Protein AF-A0A964QZK2-F1 (afdb_monomer_lite)

Sequence (261 aa):
MRLFRCFVLALPFVWLAPALAGPITPAPGQPGGALSGRIVFTSAGHGWTWSGSTWGLQRPVLLEMCEDYGNVDQMNFFALYCFNAGATVIPFRPIGNQTNEVVLDNDDAGVSFSGAWSDSTFTNYYGSPGDVPYRFASVAASETATATYTPNLPAAGYYPVYTWAGNGTNRTSQLYRIRHTGGEATVRVPHHLVGNGWIFLGTYHFNAGSNSANGAVVVSNLEPSPSFGSVVMADAIRFGNGMGSINRGGGVSGYPRAEEC

Secondary structure (DSSP, 8-state):
--------------------SSSSS--SBSPP-TTTT-EEEE--S-SBEE-SSSEE-SS--BTTB-HHHHHHHHHHHHHHHHHHTTPEEEESS-SS----EEEE-TTSTTEEEES--EE---S-SSS-TTS---EEEE-BSS---EEEE---BSS-EEEEEEEEE---TTB-EEEEEEEETTEEEEEEEETTT--SEEEEEEEEEE-SB-BTTTBEEEEE-B-SSPPTT-EEEE--EEEE--B----SSS----SBGGGB-

Radius of gyration: 21.3 Å; chains: 1; bounding box: 47×82×55 Å

Structure (mmCIF, N/CA/C/O backbone):
data_AF-A0A964QZK2-F1
#
_entry.id   AF-A0A964QZK2-F1
#
loop_
_atom_site.group_PDB
_atom_site.id
_atom_site.type_symbol
_atom_site.label_atom_id
_atom_site.label_alt_id
_atom_site.label_comp_id
_atom_site.label_asym_id
_atom_site.label_entity_id
_atom_site.label_seq_id
_atom_site.pdbx_PDB_ins_code
_atom_site.Cartn_x
_atom_site.Cartn_y
_atom_site.Cartn_z
_atom_site.occupancy
_atom_site.B_iso_or_equiv
_atom_site.auth_seq_id
_atom_site.auth_comp_id
_atom_site.auth_asym_id
_atom_site.auth_atom_id
_atom_site.pdbx_PDB_model_num
ATOM 1 N N . MET A 1 1 ? 13.341 -62.478 -29.648 1.00 41.69 1 MET A N 1
ATOM 2 C CA . MET A 1 1 ? 14.153 -61.264 -29.418 1.00 41.69 1 MET A CA 1
ATOM 3 C C . MET A 1 1 ? 13.215 -60.067 -29.551 1.00 41.69 1 MET A C 1
ATOM 5 O O . MET A 1 1 ? 12.756 -59.794 -30.650 1.00 41.69 1 MET A O 1
ATOM 9 N N . ARG A 1 2 ? 12.761 -59.485 -28.432 1.00 33.69 2 ARG A N 1
ATOM 10 C CA . ARG A 1 2 ? 11.744 -58.416 -28.421 1.00 33.69 2 ARG A CA 1
ATOM 11 C C . ARG A 1 2 ? 12.440 -57.058 -28.553 1.00 33.69 2 ARG A C 1
ATOM 13 O O . ARG A 1 2 ? 13.288 -56.741 -27.726 1.00 33.69 2 ARG A O 1
ATOM 20 N N . LEU A 1 3 ? 12.089 -56.291 -29.587 1.00 29.70 3 LEU A N 1
ATOM 21 C CA . LEU A 1 3 ? 12.520 -54.902 -29.763 1.00 29.70 3 LEU A CA 1
ATOM 22 C C . LEU A 1 3 ? 11.899 -54.034 -28.656 1.00 29.70 3 LEU A C 1
ATOM 24 O O . LEU A 1 3 ? 10.682 -53.858 -28.621 1.00 29.70 3 LEU A O 1
ATOM 28 N N . PHE A 1 4 ? 12.728 -53.466 -27.784 1.00 31.84 4 PHE A N 1
ATOM 29 C CA . PHE A 1 4 ? 12.337 -52.341 -26.939 1.00 31.84 4 PHE A CA 1
ATOM 30 C C . PHE A 1 4 ? 12.390 -51.063 -27.784 1.00 31.84 4 PHE A C 1
ATOM 32 O O . PHE A 1 4 ? 13.466 -50.617 -28.177 1.00 31.84 4 PHE A O 1
ATOM 39 N N . ARG A 1 5 ? 11.229 -50.471 -28.086 1.00 35.47 5 ARG A N 1
ATOM 40 C CA . ARG A 1 5 ? 11.153 -49.090 -28.579 1.00 35.47 5 ARG A CA 1
ATOM 41 C C . ARG A 1 5 ? 11.212 -48.157 -27.374 1.00 35.47 5 ARG A C 1
ATOM 43 O O . ARG A 1 5 ? 10.288 -48.133 -26.568 1.00 35.47 5 ARG A O 1
ATOM 50 N N . CYS A 1 6 ? 12.306 -47.412 -27.260 1.00 30.78 6 CYS A N 1
ATOM 51 C CA . CYS A 1 6 ? 12.429 -46.295 -26.333 1.00 30.78 6 CYS A CA 1
ATOM 52 C C . CYS A 1 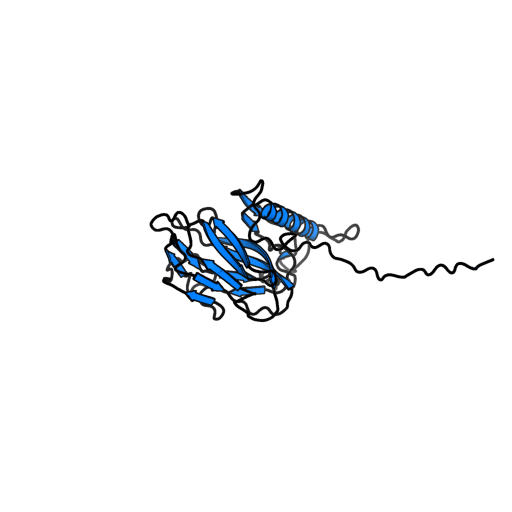6 ? 11.525 -45.158 -26.836 1.00 30.78 6 CYS A C 1
ATOM 54 O O . CYS A 1 6 ? 11.812 -44.548 -27.865 1.00 30.78 6 CYS A O 1
ATOM 56 N N . PHE A 1 7 ? 10.401 -44.921 -26.161 1.00 32.84 7 PHE A N 1
ATOM 57 C CA . PHE A 1 7 ? 9.617 -43.704 -26.349 1.00 32.84 7 PHE A CA 1
ATOM 58 C C . PHE A 1 7 ? 10.246 -42.614 -25.483 1.00 32.84 7 PHE A C 1
ATOM 60 O O . PHE A 1 7 ? 10.096 -42.616 -24.264 1.00 32.84 7 PHE A O 1
ATOM 67 N N . VAL A 1 8 ? 10.963 -41.688 -26.117 1.00 34.53 8 VAL A N 1
ATOM 68 C CA . VAL A 1 8 ? 11.345 -40.427 -25.480 1.00 34.53 8 VAL A CA 1
ATOM 69 C C . VAL A 1 8 ? 10.081 -39.574 -25.421 1.00 34.53 8 VAL A C 1
ATOM 71 O O . VAL A 1 8 ? 9.639 -39.036 -26.436 1.00 34.53 8 VAL A O 1
ATOM 74 N N . LEU A 1 9 ? 9.458 -39.500 -24.244 1.00 33.41 9 LEU A N 1
ATOM 75 C CA . LEU A 1 9 ? 8.420 -38.512 -23.974 1.00 33.41 9 LEU A CA 1
ATOM 76 C C . LEU A 1 9 ? 9.099 -37.136 -23.950 1.00 33.41 9 LEU A C 1
ATOM 78 O O . LEU A 1 9 ? 9.795 -36.796 -22.996 1.00 33.41 9 LEU A O 1
ATOM 82 N N . ALA A 1 10 ? 8.913 -36.350 -25.007 1.00 33.59 10 ALA A N 1
ATOM 83 C CA . ALA A 1 10 ? 9.199 -34.925 -24.973 1.00 33.59 10 ALA A CA 1
ATOM 84 C C . ALA A 1 10 ? 8.133 -34.255 -24.094 1.00 33.59 10 ALA A C 1
ATOM 86 O O . ALA A 1 10 ? 7.039 -33.938 -24.559 1.00 33.59 10 ALA A O 1
ATOM 87 N N . LEU A 1 11 ? 8.422 -34.100 -22.803 1.00 34.12 11 LEU A N 1
ATOM 88 C CA . LEU A 1 11 ? 7.646 -33.216 -21.941 1.00 34.12 11 LEU A CA 1
ATOM 89 C C . LEU A 1 11 ? 8.036 -31.771 -22.285 1.00 34.12 11 LEU A C 1
ATOM 91 O O . LEU A 1 11 ? 9.232 -31.464 -22.283 1.00 34.12 11 LEU A O 1
ATOM 95 N N . PRO A 1 12 ? 7.081 -30.879 -22.599 1.00 32.78 12 PRO A N 1
ATOM 96 C CA . PRO A 1 12 ? 7.395 -29.473 -22.783 1.00 32.78 12 PRO A CA 1
ATOM 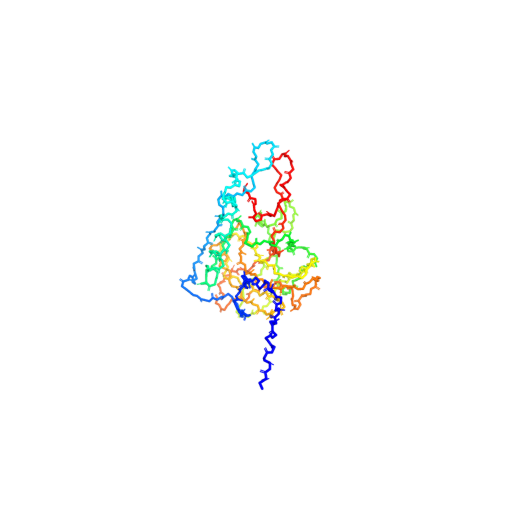97 C C . PRO A 1 12 ? 7.951 -28.920 -21.471 1.00 32.78 12 PRO A C 1
ATOM 99 O O . PRO A 1 12 ? 7.365 -29.091 -20.401 1.00 32.78 12 PRO A O 1
ATOM 102 N N . PHE A 1 13 ? 9.109 -28.275 -21.569 1.00 33.16 13 PHE A N 1
ATOM 103 C CA . PHE A 1 13 ? 9.757 -27.575 -20.470 1.00 33.16 13 PHE A CA 1
ATOM 104 C C . PHE A 1 13 ? 8.905 -26.343 -20.138 1.00 33.16 13 PHE A C 1
ATOM 106 O O . PHE A 1 13 ? 9.051 -25.280 -20.740 1.00 33.16 13 PHE A O 1
ATOM 113 N N . VAL A 1 14 ? 7.938 -26.507 -19.238 1.00 34.44 14 VAL A N 1
ATOM 114 C CA . VAL A 1 14 ? 7.194 -25.380 -18.681 1.00 34.44 14 VAL A CA 1
ATOM 115 C C . VAL A 1 14 ? 8.150 -24.674 -17.730 1.00 34.44 14 VAL A C 1
ATOM 117 O O . VAL A 1 14 ? 8.553 -25.245 -16.717 1.00 34.44 14 VAL A O 1
ATOM 120 N N . TRP A 1 15 ? 8.530 -23.442 -18.062 1.00 29.86 15 TRP A N 1
ATOM 121 C CA . TRP A 1 15 ? 9.141 -22.530 -17.104 1.00 29.86 15 TRP A CA 1
ATOM 122 C C . TRP A 1 15 ? 8.142 -22.302 -15.964 1.00 29.86 15 TRP A C 1
ATOM 124 O O . TRP A 1 15 ? 7.274 -21.436 -16.037 1.00 29.86 15 TRP A O 1
ATOM 134 N N . LEU A 1 16 ? 8.242 -23.101 -14.905 1.00 33.25 16 LEU A N 1
ATOM 135 C CA . LEU A 1 16 ? 7.750 -22.701 -13.598 1.00 33.25 16 LEU A CA 1
ATOM 136 C C . LEU A 1 16 ? 8.683 -21.582 -13.143 1.00 33.25 16 LEU A C 1
ATOM 138 O O . LEU A 1 16 ? 9.780 -21.844 -12.652 1.00 33.25 16 LEU A O 1
ATOM 142 N N . ALA A 1 17 ? 8.265 -20.332 -13.348 1.00 38.84 17 ALA A N 1
ATOM 143 C CA . ALA A 1 17 ? 8.815 -19.237 -12.568 1.00 38.84 17 ALA A CA 1
ATOM 144 C C . ALA A 1 17 ? 8.753 -19.677 -11.093 1.00 38.84 17 ALA A C 1
ATOM 146 O O . ALA A 1 17 ? 7.682 -20.117 -10.653 1.00 38.84 17 ALA A O 1
ATOM 147 N N . PRO A 1 18 ? 9.863 -19.647 -10.334 1.00 40.09 18 PRO A N 1
ATOM 148 C CA . PRO A 1 18 ? 9.783 -19.922 -8.911 1.00 40.09 18 PRO A CA 1
ATOM 149 C C . PRO A 1 18 ? 8.756 -18.949 -8.335 1.00 40.09 18 PRO A C 1
ATOM 151 O O . PRO A 1 18 ? 8.770 -17.766 -8.679 1.00 40.09 18 PRO A O 1
ATOM 154 N N . ALA A 1 19 ? 7.828 -19.459 -7.527 1.00 41.97 19 ALA A N 1
ATOM 155 C CA . ALA A 1 19 ? 6.832 -18.651 -6.843 1.00 41.97 19 ALA A CA 1
ATOM 156 C C . ALA A 1 19 ? 7.549 -17.646 -5.923 1.00 41.97 19 ALA A C 1
ATOM 158 O O . ALA A 1 19 ? 7.805 -17.913 -4.756 1.00 41.97 19 ALA A O 1
ATOM 159 N N . LEU A 1 20 ? 7.917 -16.495 -6.484 1.00 45.62 20 LEU A N 1
ATOM 160 C CA . LEU A 1 20 ? 8.523 -15.345 -5.814 1.00 45.62 20 LEU A CA 1
ATOM 161 C C . LEU A 1 20 ? 7.461 -14.320 -5.414 1.00 45.62 20 LEU A C 1
ATOM 163 O O . LEU A 1 20 ? 7.731 -13.128 -5.292 1.00 45.62 20 LEU A O 1
ATOM 167 N N . ALA A 1 21 ? 6.226 -14.779 -5.241 1.00 42.50 21 ALA A N 1
ATOM 168 C CA . ALA A 1 21 ? 5.086 -13.919 -5.024 1.00 42.50 21 ALA A CA 1
ATOM 169 C C . ALA A 1 21 ? 4.429 -14.248 -3.684 1.00 42.50 21 ALA A C 1
ATOM 171 O O . ALA A 1 21 ? 3.710 -15.235 -3.551 1.00 42.50 21 ALA A O 1
ATOM 172 N N . GLY A 1 22 ? 4.679 -13.377 -2.706 1.00 49.47 22 GLY A N 1
ATOM 173 C CA . GLY A 1 22 ? 4.009 -13.406 -1.411 1.00 49.47 22 GLY A CA 1
ATOM 174 C C . GLY A 1 22 ? 4.451 -14.554 -0.499 1.00 49.47 22 GLY A C 1
ATOM 175 O O . GLY A 1 22 ? 5.397 -15.282 -0.813 1.00 49.47 22 GLY A O 1
ATOM 176 N N . PRO A 1 23 ? 3.815 -14.697 0.675 1.00 41.66 23 PRO A N 1
ATOM 177 C CA . PRO A 1 23 ? 4.064 -15.841 1.535 1.00 41.66 23 PRO A CA 1
ATOM 178 C C . PRO A 1 23 ? 3.851 -17.129 0.727 1.00 41.66 23 PRO A C 1
ATOM 180 O O . PRO A 1 23 ? 2.878 -17.269 -0.008 1.00 41.66 23 PRO A O 1
ATOM 183 N N . ILE A 1 24 ? 4.787 -18.067 0.874 1.00 43.16 24 ILE A N 1
ATOM 184 C CA . ILE A 1 24 ? 4.916 -19.357 0.155 1.00 43.16 24 ILE A CA 1
ATOM 185 C C . ILE A 1 24 ? 3.710 -20.312 0.340 1.00 43.16 24 ILE A C 1
ATOM 187 O O . ILE A 1 24 ? 3.689 -21.423 -0.182 1.00 43.16 24 ILE A O 1
ATOM 191 N N . THR A 1 25 ? 2.697 -19.841 1.061 1.00 40.94 25 THR A N 1
ATOM 192 C CA . THR A 1 25 ? 1.409 -20.437 1.414 1.00 40.94 25 THR A CA 1
ATOM 193 C C . THR A 1 25 ? 0.461 -19.253 1.665 1.00 40.94 25 THR A C 1
ATOM 195 O O . THR A 1 25 ? 0.964 -18.201 2.063 1.00 40.94 25 THR A O 1
ATOM 198 N N . PRO A 1 26 ? -0.875 -19.354 1.506 1.00 50.25 26 PRO A N 1
ATOM 199 C CA . PRO A 1 26 ? -1.793 -18.331 2.010 1.00 50.25 26 PRO A CA 1
ATOM 200 C C . PRO A 1 26 ? -1.529 -18.110 3.504 1.00 50.25 26 PRO A C 1
ATOM 202 O O . PRO A 1 26 ? -1.970 -18.889 4.348 1.00 50.25 26 PRO A O 1
ATOM 205 N N . ALA A 1 27 ? -0.714 -17.112 3.841 1.00 56.00 27 ALA A N 1
ATOM 206 C CA . ALA A 1 27 ? -0.456 -16.785 5.224 1.00 56.00 27 ALA A CA 1
ATOM 207 C C . ALA A 1 27 ? -1.644 -15.941 5.687 1.00 56.00 27 ALA A C 1
ATOM 209 O O . ALA A 1 27 ? -1.969 -14.953 5.025 1.00 56.00 27 ALA A O 1
ATOM 210 N N . PRO A 1 28 ? -2.276 -16.284 6.821 1.00 66.38 28 PRO A N 1
ATOM 211 C CA . PRO A 1 28 ? -3.393 -15.516 7.373 1.00 66.38 28 PRO A CA 1
ATOM 212 C C . PRO A 1 28 ? -2.988 -14.084 7.771 1.00 66.38 28 PRO A C 1
ATOM 214 O O . PRO A 1 28 ? -3.828 -13.282 8.165 1.00 66.38 28 PRO A O 1
ATOM 217 N N . GLY A 1 29 ? -1.703 -13.737 7.668 1.00 76.00 29 GLY A N 1
ATOM 218 C CA . GLY A 1 29 ? -1.179 -12.402 7.882 1.00 76.00 29 GLY A CA 1
ATOM 219 C C . GLY A 1 29 ? 0.317 -12.310 7.619 1.00 76.00 29 GLY A C 1
ATOM 220 O O . GLY A 1 29 ? 0.933 -13.255 7.122 1.00 76.00 29 GLY A O 1
ATOM 221 N N . GLN A 1 30 ? 0.901 -11.165 7.968 1.00 85.81 30 GLN A N 1
ATOM 222 C CA . GLN A 1 30 ? 2.351 -10.993 7.977 1.00 85.81 30 GLN A CA 1
ATOM 223 C C . GLN A 1 30 ? 2.998 -12.070 8.870 1.00 85.81 30 GLN A C 1
ATOM 225 O O . GLN A 1 30 ? 2.619 -12.192 10.039 1.00 85.81 30 GLN A O 1
ATOM 230 N N . PRO A 1 31 ? 3.974 -12.844 8.366 1.00 86.88 31 PRO A N 1
ATOM 231 C CA . PRO A 1 31 ? 4.664 -13.829 9.187 1.00 86.88 31 PRO A CA 1
ATOM 232 C C . PRO A 1 31 ? 5.460 -13.168 10.319 1.00 86.88 31 PRO A C 1
ATOM 234 O O . PRO A 1 31 ? 6.085 -12.129 10.126 1.00 86.88 31 PRO A O 1
ATOM 237 N N . GLY A 1 32 ? 5.475 -13.791 11.497 1.00 89.62 32 GLY A N 1
ATOM 238 C CA . GLY A 1 32 ? 6.402 -13.433 12.570 1.00 89.62 32 GLY A CA 1
ATOM 239 C C . GLY A 1 32 ? 7.775 -14.076 12.358 1.00 89.62 32 GLY A C 1
ATOM 240 O O . GLY A 1 32 ? 7.879 -15.170 11.807 1.00 89.62 32 GLY A O 1
ATOM 241 N N . GLY A 1 33 ? 8.835 -13.428 12.837 1.00 92.62 33 GLY A N 1
ATOM 242 C CA . GLY A 1 33 ? 10.191 -13.973 12.762 1.00 92.62 33 GLY A CA 1
ATOM 243 C C . GLY A 1 33 ? 11.252 -13.131 13.469 1.00 92.62 33 GLY A C 1
ATOM 244 O O . GLY A 1 33 ? 10.949 -12.310 14.338 1.00 92.62 33 GLY A O 1
ATOM 245 N N . ALA A 1 34 ? 12.516 -13.335 13.088 1.00 96.06 34 ALA A N 1
ATOM 246 C CA . ALA A 1 34 ? 13.680 -12.690 13.704 1.00 96.06 34 ALA A CA 1
ATOM 247 C C . ALA A 1 34 ? 13.698 -11.152 13.576 1.00 96.06 34 ALA A C 1
ATOM 249 O O . ALA A 1 34 ? 14.409 -10.482 14.325 1.00 96.06 34 ALA A O 1
ATOM 250 N N . LEU A 1 35 ? 12.918 -10.588 12.651 1.00 96.81 35 LEU A N 1
ATOM 251 C CA . LEU A 1 35 ? 12.781 -9.148 12.440 1.00 96.81 35 LEU A CA 1
ATOM 252 C C . LEU A 1 35 ? 11.438 -8.589 12.938 1.00 96.81 35 LEU A C 1
ATOM 254 O O . LEU A 1 35 ? 11.125 -7.436 12.650 1.00 96.81 35 LEU A O 1
ATOM 258 N N . SER A 1 36 ? 10.664 -9.354 13.716 1.00 95.06 36 SER A N 1
ATOM 259 C CA . SER A 1 36 ? 9.425 -8.854 14.331 1.00 95.06 36 SER A CA 1
ATOM 260 C C . SER A 1 36 ? 9.679 -7.568 15.122 1.00 95.06 36 SER A C 1
ATOM 262 O O . SER A 1 36 ? 10.609 -7.492 15.928 1.00 95.06 36 SER A O 1
ATOM 264 N N . GLY A 1 37 ? 8.859 -6.544 14.881 1.00 93.94 37 GLY A N 1
ATOM 265 C CA . GLY A 1 37 ? 8.998 -5.231 15.523 1.00 93.94 37 GLY A CA 1
ATOM 266 C C . GLY A 1 37 ? 10.168 -4.385 15.003 1.00 93.94 37 GLY A C 1
ATOM 267 O O . GLY A 1 37 ? 10.444 -3.323 15.558 1.00 93.94 37 GLY A O 1
ATOM 268 N N . ARG A 1 38 ? 10.871 -4.827 13.953 1.00 97.06 38 ARG A N 1
ATOM 269 C CA . ARG A 1 38 ? 11.894 -4.031 13.264 1.00 97.06 38 ARG A CA 1
ATOM 270 C C . ARG A 1 38 ? 11.292 -3.321 12.059 1.00 97.06 38 ARG A C 1
ATOM 272 O O . ARG A 1 38 ? 10.396 -3.840 11.397 1.00 97.06 38 ARG A O 1
ATOM 279 N N . ILE A 1 39 ? 11.828 -2.140 11.770 1.00 97.19 39 ILE A N 1
ATOM 280 C CA . ILE A 1 39 ? 11.490 -1.347 10.589 1.00 97.19 39 ILE A CA 1
ATOM 281 C C . ILE A 1 39 ? 12.705 -1.373 9.671 1.00 97.19 39 ILE A C 1
ATOM 283 O O . ILE A 1 39 ? 13.811 -1.045 10.101 1.00 97.19 39 ILE A O 1
ATOM 287 N N . VAL A 1 40 ? 12.503 -1.789 8.426 1.00 97.25 40 VAL A N 1
ATOM 288 C CA . VAL A 1 40 ? 13.559 -1.910 7.422 1.00 97.25 40 VAL A CA 1
ATOM 289 C C . VAL A 1 40 ? 13.241 -0.966 6.274 1.00 97.25 40 VAL A C 1
ATOM 291 O O . VAL A 1 40 ? 12.278 -1.162 5.533 1.00 97.25 40 VAL A O 1
ATOM 294 N N . PHE A 1 41 ? 14.074 0.058 6.131 1.00 96.12 41 PHE A N 1
ATOM 295 C CA . PHE A 1 41 ? 14.045 0.955 4.986 1.00 96.12 41 PHE A CA 1
ATOM 296 C C . PHE A 1 41 ? 14.881 0.353 3.859 1.00 96.12 41 PHE A C 1
ATOM 298 O O . PHE A 1 41 ? 15.991 -0.124 4.097 1.00 96.12 41 PHE A O 1
ATOM 305 N N . THR A 1 42 ? 14.358 0.371 2.636 1.00 94.38 42 THR A N 1
ATOM 306 C CA . THR A 1 42 ? 15.055 -0.168 1.459 1.00 94.38 42 THR A CA 1
ATOM 307 C C . THR A 1 42 ? 15.023 0.828 0.311 1.00 94.38 42 THR A C 1
ATOM 309 O O . THR A 1 42 ? 14.038 1.539 0.118 1.00 94.38 42 THR A O 1
ATOM 312 N N . SER A 1 43 ? 16.117 0.900 -0.442 1.00 91.31 43 SER A N 1
ATOM 313 C CA . SER A 1 43 ? 16.207 1.694 -1.663 1.00 91.31 43 SER A CA 1
ATOM 314 C C . SER A 1 43 ? 17.211 1.055 -2.614 1.00 91.31 43 SER A C 1
ATOM 316 O O . SER A 1 43 ? 18.290 0.638 -2.191 1.00 91.31 43 SER A O 1
ATOM 318 N N . ALA A 1 44 ? 16.857 0.985 -3.892 1.00 89.50 44 ALA A N 1
ATOM 319 C CA . ALA A 1 44 ? 17.753 0.555 -4.952 1.00 89.50 44 ALA A CA 1
ATOM 320 C C . ALA A 1 44 ? 18.527 1.784 -5.468 1.00 89.50 44 ALA A C 1
ATOM 322 O O . ALA A 1 44 ? 17.918 2.786 -5.823 1.00 89.50 44 ALA A O 1
ATOM 323 N N . GLY A 1 45 ? 19.864 1.725 -5.493 1.00 87.94 45 GLY A N 1
ATOM 324 C CA . GLY A 1 45 ? 20.709 2.910 -5.747 1.00 87.94 45 GLY A CA 1
ATOM 325 C C . GLY A 1 45 ? 20.880 3.381 -7.204 1.00 87.94 45 GLY A C 1
ATOM 326 O O . GLY A 1 45 ? 21.495 4.415 -7.421 1.00 87.94 45 GLY A O 1
ATOM 327 N N . HIS A 1 46 ? 20.376 2.631 -8.181 1.00 89.81 46 HIS A N 1
ATOM 328 C CA . HIS A 1 46 ? 20.543 2.813 -9.628 1.00 89.81 46 HIS A CA 1
ATOM 329 C C . HIS A 1 46 ? 19.249 2.443 -10.369 1.00 89.81 46 HIS A C 1
ATOM 331 O O . HIS A 1 46 ? 18.347 1.809 -9.805 1.00 89.81 46 HIS A O 1
ATOM 337 N N . GLY A 1 47 ? 19.145 2.870 -11.623 1.00 91.19 47 GLY A N 1
ATOM 338 C CA . GLY A 1 47 ? 18.006 2.636 -12.503 1.00 91.19 47 GLY A CA 1
ATOM 339 C C . GLY A 1 47 ? 17.952 3.672 -13.624 1.00 91.19 47 GLY A C 1
ATOM 340 O O . GLY A 1 47 ? 18.909 4.419 -13.837 1.00 91.19 47 GLY A O 1
ATOM 341 N N . TRP A 1 48 ? 16.818 3.749 -14.315 1.00 92.38 48 TRP A N 1
ATOM 342 C CA . TRP A 1 48 ? 16.540 4.781 -15.309 1.00 92.38 48 TRP A CA 1
ATOM 343 C C . TRP A 1 48 ? 16.595 6.159 -14.670 1.00 92.38 48 TRP A C 1
ATOM 345 O O . TRP A 1 48 ? 15.755 6.496 -13.837 1.00 92.38 48 TRP A O 1
ATOM 355 N N . THR A 1 49 ? 17.570 6.962 -15.083 1.00 92.00 49 THR A N 1
ATOM 356 C CA . THR A 1 49 ? 17.783 8.307 -14.553 1.00 92.00 49 THR A CA 1
ATOM 357 C C . THR A 1 49 ? 17.837 9.335 -15.678 1.00 92.00 49 THR A C 1
ATOM 359 O O . THR A 1 49 ? 18.136 9.020 -16.834 1.00 92.00 49 THR A O 1
ATOM 362 N N . TRP A 1 50 ? 17.510 10.582 -15.350 1.00 93.62 50 TRP A N 1
ATOM 363 C CA . TRP A 1 50 ? 17.513 11.686 -16.302 1.00 93.62 50 TRP A CA 1
ATOM 364 C C . TRP A 1 50 ? 18.889 12.349 -16.356 1.00 93.62 50 TRP A C 1
ATOM 366 O O . TRP A 1 50 ? 19.366 12.887 -15.359 1.00 93.62 50 TRP A O 1
ATOM 376 N N . SER A 1 51 ? 19.508 12.383 -17.537 1.00 91.38 51 SER A N 1
ATOM 377 C CA . SER A 1 51 ? 20.833 12.987 -17.741 1.00 91.38 51 SER A CA 1
ATOM 378 C C . SER A 1 51 ? 20.826 14.517 -17.864 1.00 91.38 51 SER A C 1
ATOM 380 O O . SER A 1 51 ? 21.884 15.127 -18.006 1.00 91.38 51 SER A O 1
ATOM 382 N N . GLY A 1 52 ? 19.648 15.145 -17.872 1.00 92.62 52 GLY A N 1
ATOM 383 C CA . GLY A 1 52 ? 19.459 16.538 -18.292 1.00 92.62 52 GLY A CA 1
ATOM 384 C C . GLY A 1 52 ? 18.899 16.668 -19.713 1.00 92.62 52 GLY A C 1
ATOM 385 O O . GLY A 1 52 ? 18.311 17.699 -20.031 1.00 92.62 52 GLY A O 1
ATOM 386 N N . SER A 1 53 ? 19.028 15.628 -20.546 1.00 92.50 53 SER A N 1
ATOM 387 C CA . SER A 1 53 ? 18.542 15.623 -21.936 1.00 92.50 53 SER A CA 1
ATOM 388 C C . SER A 1 53 ? 17.869 14.325 -22.386 1.00 92.50 53 SER A C 1
ATOM 390 O O . SER A 1 53 ? 17.054 14.363 -23.305 1.00 92.50 53 SER A O 1
ATOM 392 N N . THR A 1 54 ? 18.178 13.185 -21.762 1.00 93.31 54 THR A N 1
ATOM 393 C CA . THR A 1 54 ? 17.537 11.897 -22.052 1.00 93.31 54 THR A CA 1
ATOM 394 C C . THR A 1 54 ? 17.422 11.044 -20.796 1.00 93.31 54 THR A C 1
ATOM 396 O O . THR A 1 54 ? 18.222 11.163 -19.866 1.00 93.31 54 THR A O 1
ATOM 399 N N . TRP A 1 55 ? 16.443 10.143 -20.791 1.00 93.69 55 TRP A N 1
ATOM 400 C CA . TRP A 1 55 ? 16.415 9.026 -19.858 1.00 93.69 55 TRP A CA 1
ATOM 401 C C . TRP A 1 55 ? 17.429 7.978 -20.303 1.00 93.69 55 TRP A C 1
ATOM 403 O O . TRP A 1 55 ? 17.539 7.683 -21.496 1.00 93.69 55 TRP A O 1
ATOM 413 N N . GLY A 1 56 ? 18.192 7.442 -19.358 1.00 93.31 56 GLY A N 1
ATOM 414 C CA . GLY A 1 56 ? 19.212 6.446 -19.643 1.00 93.31 56 GLY A CA 1
ATOM 415 C C . GLY A 1 56 ? 19.663 5.693 -18.403 1.00 93.31 56 GLY A C 1
ATOM 416 O O . GLY A 1 56 ? 19.484 6.146 -17.273 1.00 93.31 56 GLY A O 1
ATOM 417 N N . LEU A 1 57 ? 20.271 4.540 -18.654 1.00 92.94 57 LEU A N 1
ATOM 418 C CA . LEU A 1 57 ? 21.042 3.794 -17.671 1.00 92.94 57 LEU A CA 1
ATOM 419 C C . LEU A 1 57 ? 22.470 4.356 -17.627 1.00 92.94 57 LEU A C 1
ATOM 421 O O . LEU A 1 57 ? 22.992 4.869 -18.620 1.00 92.94 57 LEU A O 1
ATOM 425 N N . GLN A 1 58 ? 23.101 4.282 -16.465 1.00 91.44 58 GLN A N 1
ATOM 426 C CA . GLN A 1 58 ? 24.468 4.738 -16.218 1.00 91.44 58 GLN A CA 1
ATOM 427 C C . GLN A 1 58 ? 25.510 3.660 -16.534 1.00 91.44 58 GLN A C 1
ATOM 429 O O . GLN A 1 58 ? 26.709 3.964 -16.597 1.00 91.44 58 GLN A O 1
ATOM 434 N N . ARG A 1 59 ? 25.086 2.403 -16.690 1.00 90.88 59 ARG A N 1
ATOM 435 C CA . ARG A 1 59 ? 25.949 1.258 -16.990 1.00 90.88 59 ARG A CA 1
ATOM 436 C C . ARG A 1 59 ? 25.546 0.598 -18.310 1.00 90.88 59 ARG A C 1
ATOM 438 O O . ARG A 1 59 ? 24.360 0.367 -18.545 1.00 90.88 59 ARG A O 1
ATOM 445 N N . PRO A 1 60 ? 26.514 0.282 -19.192 1.00 90.69 60 PRO A N 1
ATOM 446 C CA . PRO A 1 60 ? 26.220 -0.438 -20.422 1.00 90.69 60 PRO A CA 1
ATOM 447 C C . PRO A 1 60 ? 25.861 -1.897 -20.124 1.00 90.69 60 PRO A C 1
ATOM 449 O O . PRO A 1 60 ? 26.128 -2.413 -19.038 1.00 90.69 60 PRO A O 1
ATOM 452 N N . VAL A 1 61 ? 25.320 -2.585 -21.128 1.00 91.88 61 VAL A N 1
ATOM 453 C CA . VAL A 1 61 ? 25.231 -4.047 -21.093 1.00 91.88 61 VAL A CA 1
ATOM 454 C C . VAL A 1 61 ? 26.644 -4.622 -21.223 1.00 91.88 61 VAL A C 1
ATOM 456 O O . VAL A 1 61 ? 27.317 -4.404 -22.231 1.00 91.88 61 VAL A O 1
ATOM 459 N N . LEU A 1 62 ? 27.091 -5.356 -20.208 1.00 90.12 62 LEU A N 1
ATOM 460 C CA . LEU A 1 62 ? 28.377 -6.047 -20.162 1.00 90.12 62 LEU A CA 1
ATOM 461 C C . LEU A 1 62 ? 28.131 -7.484 -19.695 1.00 90.12 62 LEU A C 1
ATOM 463 O O . LEU A 1 62 ? 27.396 -7.691 -18.739 1.00 90.12 62 LEU A O 1
ATOM 467 N N . LEU A 1 63 ? 28.742 -8.478 -20.349 1.00 90.81 63 LEU A N 1
ATOM 468 C CA . LEU A 1 63 ? 28.554 -9.899 -20.002 1.00 90.81 63 LEU A CA 1
ATOM 469 C C . LEU A 1 63 ? 27.065 -10.306 -19.926 1.00 90.81 63 LEU A C 1
ATOM 471 O O . LEU A 1 63 ? 26.658 -11.009 -19.008 1.00 90.81 63 LEU A O 1
ATOM 475 N N . GLU A 1 64 ? 26.260 -9.821 -20.878 1.00 90.00 64 GLU A N 1
ATOM 476 C CA . GLU A 1 64 ? 24.812 -10.088 -20.975 1.00 90.00 64 GLU A CA 1
ATOM 477 C C . GLU A 1 64 ? 23.963 -9.556 -19.801 1.00 90.00 64 GLU A C 1
ATOM 479 O O . GLU A 1 64 ? 22.786 -9.891 -19.691 1.00 90.00 64 GLU A O 1
ATOM 484 N N . MET A 1 65 ? 24.511 -8.673 -18.959 1.00 89.31 65 MET A N 1
ATOM 485 C CA . MET A 1 65 ? 23.778 -8.015 -17.873 1.00 89.31 65 MET A CA 1
ATOM 486 C C . MET A 1 65 ? 23.959 -6.497 -17.892 1.00 89.31 65 MET A C 1
ATOM 488 O O . MET A 1 65 ? 24.967 -5.979 -18.367 1.00 89.31 65 MET A O 1
ATOM 492 N N . CYS A 1 66 ? 22.987 -5.773 -17.339 1.00 90.12 66 CYS A N 1
ATOM 493 C CA . CYS A 1 66 ? 23.143 -4.364 -16.996 1.00 90.12 66 CYS A CA 1
ATOM 494 C C . CYS A 1 66 ? 23.057 -4.220 -15.471 1.00 90.12 66 CYS A C 1
ATOM 496 O O . CYS A 1 66 ? 22.059 -4.593 -14.853 1.00 90.12 66 CYS A O 1
ATOM 498 N N . GLU A 1 67 ? 24.129 -3.700 -14.874 1.00 89.56 67 GLU A N 1
ATOM 499 C CA . GLU A 1 67 ? 24.299 -3.557 -13.422 1.00 89.56 67 GLU A CA 1
ATOM 500 C C . GLU A 1 67 ? 23.184 -2.718 -12.771 1.00 89.56 67 GLU A C 1
ATOM 502 O O . GLU A 1 67 ? 22.763 -3.028 -11.657 1.00 89.56 67 GLU A O 1
ATOM 507 N N . ASP A 1 68 ? 22.650 -1.724 -13.488 1.00 90.12 68 ASP A N 1
ATOM 508 C CA . ASP A 1 68 ? 21.612 -0.810 -12.990 1.00 90.12 68 ASP A CA 1
ATOM 509 C C . ASP A 1 68 ? 20.254 -1.486 -12.719 1.00 90.12 68 ASP A C 1
ATOM 511 O O . ASP A 1 68 ? 19.391 -0.864 -12.102 1.00 90.12 68 ASP A O 1
ATOM 515 N N . TYR A 1 69 ? 20.054 -2.735 -13.162 1.00 88.94 69 TYR A N 1
ATOM 516 C CA . TYR A 1 69 ? 18.906 -3.566 -12.770 1.00 88.94 69 TYR A CA 1
ATOM 517 C C . TYR A 1 69 ? 19.231 -4.510 -11.601 1.00 88.94 69 TYR A C 1
ATOM 519 O O . TYR A 1 69 ? 18.363 -4.852 -10.798 1.00 88.94 69 TYR A O 1
ATOM 527 N N . GLY A 1 70 ? 20.494 -4.913 -11.444 1.00 87.69 70 GLY A N 1
ATOM 528 C CA . GLY A 1 70 ? 20.879 -5.915 -10.447 1.00 87.69 70 GLY A CA 1
ATOM 529 C C . GLY A 1 70 ? 20.648 -5.464 -9.001 1.00 87.69 70 GLY A C 1
ATOM 530 O O . GLY A 1 70 ? 20.438 -6.287 -8.110 1.00 87.69 70 GLY A O 1
ATOM 531 N N . ASN A 1 71 ? 20.662 -4.160 -8.746 1.00 86.56 71 ASN A N 1
ATOM 532 C CA . ASN A 1 71 ? 20.355 -3.569 -7.446 1.00 86.56 71 ASN A CA 1
ATOM 533 C C . ASN A 1 71 ? 18.857 -3.654 -7.086 1.00 86.56 71 ASN A C 1
ATOM 535 O O . ASN A 1 71 ? 18.541 -3.925 -5.927 1.00 86.56 71 ASN A O 1
ATOM 539 N N . VAL A 1 72 ? 17.938 -3.433 -8.039 1.00 89.69 72 VAL A N 1
ATOM 540 C CA . VAL A 1 72 ? 16.494 -3.548 -7.785 1.00 89.69 72 VAL A CA 1
ATOM 541 C C . VAL A 1 72 ? 16.107 -5.008 -7.600 1.00 89.69 72 VAL A C 1
ATOM 543 O O . VAL A 1 72 ? 15.327 -5.316 -6.700 1.00 89.69 72 VAL A O 1
ATOM 546 N N . ASP A 1 73 ? 16.730 -5.916 -8.352 1.00 90.06 73 ASP A N 1
ATOM 547 C CA . ASP A 1 73 ? 16.541 -7.354 -8.176 1.00 90.06 73 ASP A CA 1
ATOM 548 C C . ASP A 1 73 ? 16.944 -7.785 -6.762 1.00 90.06 73 ASP A C 1
ATOM 550 O O . ASP A 1 73 ? 16.136 -8.357 -6.028 1.00 90.06 73 ASP A O 1
ATOM 554 N N . GLN A 1 74 ? 18.156 -7.428 -6.324 1.00 91.56 74 GLN A N 1
ATOM 555 C CA . GLN A 1 74 ? 18.632 -7.719 -4.967 1.00 91.56 74 GLN A CA 1
ATOM 556 C C . GLN A 1 74 ? 17.740 -7.095 -3.885 1.00 91.56 74 GLN A C 1
ATOM 558 O O . GLN A 1 74 ? 17.416 -7.761 -2.898 1.00 91.56 74 GLN A O 1
ATOM 563 N N . MET A 1 75 ? 17.305 -5.844 -4.074 1.00 93.50 75 MET A N 1
ATOM 564 C CA . MET A 1 75 ? 16.391 -5.169 -3.152 1.00 93.50 75 MET A CA 1
ATOM 565 C C . MET A 1 75 ? 15.060 -5.917 -3.039 1.00 93.50 75 MET A C 1
ATOM 567 O O . MET A 1 75 ? 14.568 -6.095 -1.927 1.00 93.50 75 MET A O 1
ATOM 571 N N . ASN A 1 76 ? 14.494 -6.382 -4.156 1.00 92.38 76 ASN A N 1
ATOM 572 C CA . ASN A 1 76 ? 13.228 -7.112 -4.169 1.00 92.38 76 ASN A CA 1
ATOM 573 C C . ASN A 1 76 ? 13.308 -8.388 -3.327 1.00 92.38 76 ASN A C 1
ATOM 575 O O . ASN A 1 76 ? 12.458 -8.605 -2.462 1.00 92.38 76 ASN A O 1
ATOM 579 N N . PHE A 1 77 ? 14.354 -9.198 -3.516 1.00 91.94 77 PHE A N 1
ATOM 580 C CA . PHE A 1 77 ? 14.561 -10.397 -2.700 1.00 91.94 77 PHE A CA 1
ATOM 581 C C . PHE A 1 77 ? 14.756 -10.050 -1.224 1.00 91.94 77 PHE A C 1
ATOM 583 O O . PHE A 1 77 ? 14.106 -10.637 -0.357 1.00 91.94 77 PHE A O 1
ATOM 590 N N . PHE A 1 78 ? 15.617 -9.075 -0.928 1.00 94.38 78 PHE A N 1
ATOM 591 C CA . PHE A 1 78 ? 15.905 -8.663 0.442 1.00 94.38 78 PHE A CA 1
ATOM 592 C C . PHE A 1 78 ? 14.652 -8.159 1.169 1.00 94.38 78 PHE A C 1
ATOM 594 O O . PHE A 1 78 ? 14.352 -8.618 2.270 1.00 94.38 78 PHE A O 1
ATOM 601 N N . ALA A 1 79 ? 13.881 -7.273 0.539 1.00 95.25 79 ALA A N 1
ATOM 602 C CA . ALA A 1 79 ? 12.658 -6.715 1.100 1.00 95.25 79 ALA A CA 1
ATOM 603 C C . ALA A 1 79 ? 11.617 -7.804 1.401 1.00 95.25 79 ALA A C 1
ATOM 605 O O . ALA A 1 79 ? 11.020 -7.800 2.479 1.00 95.25 79 ALA A O 1
ATOM 606 N N . LEU A 1 80 ? 11.441 -8.774 0.496 1.00 92.50 80 LEU A N 1
ATOM 607 C CA . LEU A 1 80 ? 10.528 -9.899 0.712 1.00 92.50 80 LEU A CA 1
ATOM 608 C C . LEU A 1 80 ? 10.998 -10.808 1.854 1.00 92.50 80 LEU A C 1
ATOM 610 O O . LEU A 1 80 ? 10.182 -11.200 2.689 1.00 92.50 80 LEU A O 1
ATOM 614 N N . TYR A 1 81 ? 12.298 -11.102 1.954 1.00 94.25 81 TYR A N 1
ATOM 615 C CA . TYR A 1 81 ? 12.832 -11.858 3.090 1.00 94.25 81 TYR A CA 1
ATOM 616 C C . TYR A 1 81 ? 12.666 -11.108 4.412 1.00 94.25 81 TYR A C 1
ATOM 618 O O . TYR A 1 81 ? 12.289 -11.719 5.410 1.00 94.25 81 TYR A O 1
ATOM 626 N N . CYS A 1 82 ? 12.877 -9.790 4.428 1.00 96.31 82 CYS A N 1
ATOM 627 C CA . CYS A 1 82 ? 12.649 -8.980 5.619 1.00 96.31 82 CYS A CA 1
ATOM 628 C C . CYS A 1 82 ? 11.180 -8.993 6.047 1.00 96.31 82 CYS A C 1
ATOM 630 O O . CYS A 1 82 ? 10.896 -9.219 7.225 1.00 96.31 82 CYS A O 1
ATOM 632 N N . PHE A 1 83 ? 10.256 -8.806 5.102 1.00 94.88 83 PHE A N 1
ATOM 633 C CA . PHE A 1 83 ? 8.819 -8.870 5.365 1.00 94.88 83 PHE A CA 1
ATOM 634 C C . PHE A 1 83 ? 8.414 -10.238 5.931 1.00 94.88 83 PHE A C 1
ATOM 636 O O . PHE A 1 83 ? 7.744 -10.306 6.960 1.00 94.88 83 PHE A O 1
ATOM 643 N N . ASN A 1 84 ? 8.900 -11.324 5.322 1.00 92.75 84 ASN A N 1
ATOM 644 C CA . ASN A 1 84 ? 8.647 -12.699 5.764 1.00 92.75 84 ASN A CA 1
ATOM 645 C C . ASN A 1 84 ? 9.332 -13.055 7.094 1.00 92.75 84 ASN A C 1
ATOM 647 O O . ASN A 1 84 ? 8.938 -14.016 7.746 1.00 92.75 84 ASN A O 1
ATOM 651 N N . ALA A 1 85 ? 10.340 -12.295 7.519 1.00 94.81 85 ALA A N 1
ATOM 652 C CA . ALA A 1 85 ? 10.943 -12.408 8.843 1.00 94.81 85 ALA A CA 1
ATOM 653 C C . ALA A 1 85 ? 10.254 -11.514 9.897 1.00 94.81 85 ALA A C 1
ATOM 655 O O . ALA A 1 85 ? 10.737 -11.445 11.029 1.00 94.81 85 ALA A O 1
ATOM 656 N N . GLY A 1 86 ? 9.153 -10.836 9.550 1.00 94.81 86 GLY A N 1
ATOM 657 C CA . GLY A 1 86 ? 8.339 -10.017 10.455 1.00 94.81 86 GLY A CA 1
ATOM 658 C C . GLY A 1 86 ? 8.667 -8.525 10.485 1.00 94.81 86 GLY A C 1
ATOM 659 O O . GLY A 1 86 ? 8.142 -7.810 11.339 1.00 94.81 86 GLY A O 1
ATOM 660 N N . ALA A 1 87 ? 9.518 -8.028 9.583 1.00 97.00 87 ALA A N 1
ATOM 661 C CA . ALA A 1 87 ? 9.831 -6.602 9.519 1.00 97.00 87 ALA A CA 1
ATOM 662 C C . ALA A 1 87 ? 8.688 -5.788 8.898 1.00 97.00 87 ALA A C 1
ATOM 664 O O . ALA A 1 87 ? 8.113 -6.182 7.885 1.00 97.00 87 ALA A O 1
ATOM 665 N N . THR A 1 88 ? 8.440 -4.584 9.415 1.00 97.19 88 THR A N 1
ATOM 666 C CA . THR A 1 88 ? 7.753 -3.541 8.637 1.00 97.19 88 THR A CA 1
ATOM 667 C C . THR A 1 88 ? 8.717 -3.025 7.572 1.00 97.19 88 THR A C 1
ATOM 669 O O . THR A 1 88 ? 9.782 -2.508 7.908 1.00 97.19 88 THR A O 1
ATOM 672 N N . VAL A 1 89 ? 8.366 -3.169 6.295 1.00 97.19 89 VAL A N 1
ATOM 673 C CA . VAL A 1 89 ? 9.232 -2.770 5.178 1.00 97.19 89 VAL A CA 1
ATOM 674 C C . VAL A 1 89 ? 8.753 -1.449 4.585 1.00 97.19 89 VAL A C 1
ATOM 676 O O . VA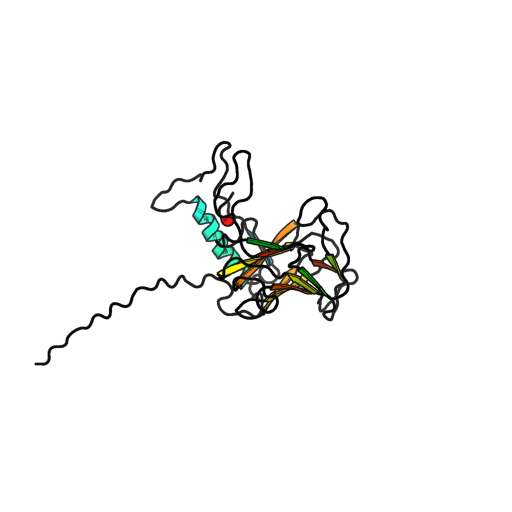L A 1 89 ? 7.585 -1.309 4.217 1.00 97.19 89 VAL A O 1
ATOM 679 N N . ILE A 1 90 ? 9.672 -0.490 4.473 1.00 97.12 90 ILE A N 1
ATOM 680 C CA . ILE A 1 90 ? 9.435 0.843 3.908 1.00 97.12 90 ILE A CA 1
ATOM 681 C C . ILE A 1 90 ? 10.327 1.001 2.678 1.00 97.12 90 ILE A C 1
ATOM 683 O O . ILE A 1 90 ? 11.523 1.291 2.804 1.00 97.12 90 ILE A O 1
ATOM 687 N N . PRO A 1 91 ? 9.784 0.740 1.484 1.00 94.69 91 PRO A N 1
ATOM 688 C CA . PRO A 1 91 ? 10.566 0.789 0.268 1.00 94.69 91 PRO A CA 1
ATOM 689 C C . PRO A 1 91 ? 10.453 2.165 -0.399 1.00 94.69 91 PRO A C 1
ATOM 691 O O . PRO A 1 91 ? 9.369 2.607 -0.774 1.00 94.69 91 PRO A O 1
ATOM 694 N N . PHE A 1 92 ? 11.589 2.836 -0.590 1.00 92.25 92 PHE A N 1
ATOM 695 C CA . PHE A 1 92 ? 11.662 4.081 -1.368 1.00 92.25 92 PHE A CA 1
ATOM 696 C C . PHE A 1 92 ? 11.533 3.833 -2.876 1.00 92.25 92 PHE A C 1
ATOM 698 O O . PHE A 1 92 ? 11.169 4.731 -3.629 1.00 92.25 92 PHE A O 1
ATOM 705 N N . ARG A 1 93 ? 11.794 2.596 -3.307 1.00 90.94 93 ARG A N 1
ATOM 706 C CA . ARG A 1 93 ? 11.563 2.088 -4.661 1.00 90.94 93 ARG A CA 1
ATOM 707 C C . ARG A 1 93 ? 10.503 0.989 -4.595 1.00 90.94 93 ARG A C 1
ATOM 709 O O . ARG A 1 93 ? 10.661 0.093 -3.775 1.00 90.94 93 ARG A O 1
ATOM 716 N N . PRO A 1 94 ? 9.446 1.008 -5.423 1.00 93.38 94 PRO A N 1
ATOM 717 C CA . PRO A 1 94 ? 8.439 -0.052 -5.441 1.00 93.38 94 PRO A CA 1
ATOM 718 C C . PRO A 1 94 ? 9.032 -1.471 -5.502 1.00 93.38 94 PRO A C 1
ATOM 720 O O . PRO A 1 94 ? 9.993 -1.710 -6.226 1.00 93.38 94 PRO A O 1
ATOM 723 N N . ILE A 1 95 ? 8.437 -2.405 -4.757 1.00 94.19 95 ILE A N 1
ATOM 724 C CA . ILE A 1 95 ? 8.874 -3.808 -4.678 1.00 94.19 95 ILE A CA 1
ATOM 725 C C . ILE A 1 95 ? 8.182 -4.610 -5.781 1.00 94.19 95 ILE A C 1
ATOM 727 O O . ILE A 1 95 ? 6.959 -4.565 -5.911 1.00 94.19 95 ILE A O 1
ATOM 731 N N . GLY A 1 96 ? 8.943 -5.391 -6.540 1.00 91.94 96 GLY A N 1
ATOM 732 C CA . GLY A 1 96 ? 8.456 -6.202 -7.654 1.00 91.94 96 GLY A CA 1
ATOM 733 C C . GLY A 1 96 ? 8.251 -5.401 -8.943 1.00 91.94 96 GLY A C 1
ATOM 734 O O . GLY A 1 96 ? 8.618 -4.235 -9.051 1.00 91.94 96 GLY A O 1
ATOM 735 N N . ASN A 1 97 ? 7.643 -6.037 -9.940 1.00 90.81 97 ASN A N 1
ATOM 736 C CA . ASN A 1 97 ? 7.609 -5.580 -11.335 1.00 90.81 97 ASN A CA 1
ATOM 737 C C . ASN A 1 97 ? 6.181 -5.446 -11.908 1.00 90.81 97 ASN A C 1
ATOM 739 O O . ASN A 1 97 ? 5.958 -5.630 -13.101 1.00 90.81 97 ASN A O 1
ATOM 743 N N . GLN A 1 98 ? 5.194 -5.126 -11.065 1.00 95.19 98 GLN A N 1
ATOM 744 C CA . GLN A 1 98 ? 3.805 -4.940 -11.499 1.00 95.19 98 GLN A CA 1
ATOM 745 C C . GLN A 1 98 ? 3.596 -3.559 -12.144 1.00 95.19 98 GLN A C 1
ATOM 747 O O . GLN A 1 98 ? 3.506 -2.555 -11.441 1.00 95.19 98 GLN A O 1
ATOM 752 N N . THR A 1 99 ? 3.473 -3.510 -13.469 1.00 96.69 99 THR A N 1
ATOM 753 C CA . THR A 1 99 ? 3.338 -2.263 -14.246 1.00 96.69 99 THR A CA 1
ATOM 754 C C . THR A 1 99 ? 1.953 -1.627 -14.187 1.00 96.69 99 THR A C 1
ATOM 756 O O . THR A 1 99 ? 1.812 -0.454 -14.523 1.00 96.69 99 THR A O 1
ATOM 759 N N . ASN A 1 100 ? 0.926 -2.362 -13.760 1.00 97.88 100 ASN A N 1
ATOM 760 C CA . ASN A 1 100 ? -0.376 -1.769 -13.475 1.00 97.88 100 ASN A CA 1
ATOM 761 C C . ASN A 1 100 ? -0.347 -1.069 -12.114 1.00 97.88 100 ASN A C 1
ATOM 763 O O . ASN A 1 100 ? 0.329 -1.520 -11.187 1.00 97.88 100 ASN A O 1
ATOM 767 N N . GLU A 1 101 ? -1.115 0.006 -11.982 1.00 97.62 101 GLU A N 1
ATOM 768 C CA . GLU A 1 101 ? -1.311 0.706 -10.719 1.00 97.62 101 GLU A CA 1
ATOM 769 C C . GLU A 1 101 ? -2.752 1.174 -10.582 1.00 97.62 101 GLU A C 1
ATOM 771 O O . GLU A 1 101 ? -3.340 1.699 -11.525 1.00 97.62 101 GLU A O 1
ATOM 776 N N . VAL A 1 102 ? -3.284 1.008 -9.376 1.00 98.38 102 VAL A N 1
ATOM 777 C CA . VAL A 1 102 ? -4.469 1.717 -8.906 1.00 98.38 102 VAL A CA 1
ATOM 778 C C . VAL A 1 102 ? -4.140 2.257 -7.521 1.00 98.38 102 VAL A C 1
ATOM 780 O O . VAL A 1 102 ? -3.851 1.480 -6.608 1.00 98.38 102 VAL A O 1
ATOM 783 N N . VAL A 1 103 ? -4.162 3.579 -7.371 1.00 98.00 103 VAL A N 1
ATOM 784 C CA . VAL A 1 103 ? -4.120 4.240 -6.064 1.00 98.00 103 VAL A CA 1
ATOM 785 C C . VAL A 1 103 ? -5.528 4.714 -5.756 1.00 98.00 103 VAL A C 1
ATOM 787 O O . VAL A 1 103 ? -6.173 5.280 -6.632 1.00 98.00 103 VAL A O 1
ATOM 790 N N . LEU A 1 104 ? -5.997 4.425 -4.549 1.00 98.31 104 LEU A N 1
ATOM 791 C CA . LEU A 1 104 ? -7.260 4.920 -4.030 1.00 98.31 104 LEU A CA 1
ATOM 792 C C . LEU A 1 104 ? -6.977 5.820 -2.837 1.00 98.31 104 LEU A C 1
ATOM 794 O O . LEU A 1 104 ? -6.391 5.342 -1.862 1.00 98.31 104 LEU A O 1
ATOM 798 N N . ASP A 1 105 ? -7.400 7.070 -2.929 1.00 97.38 105 ASP A N 1
ATOM 799 C CA . ASP A 1 105 ? -7.416 8.034 -1.836 1.00 97.38 105 ASP A CA 1
ATOM 800 C C . ASP A 1 105 ? -8.738 7.968 -1.050 1.00 97.38 105 ASP A C 1
ATOM 802 O O . ASP A 1 105 ? -9.708 7.337 -1.477 1.00 97.38 105 ASP A O 1
ATOM 806 N N . ASN A 1 106 ? -8.801 8.569 0.135 1.00 95.75 106 ASN A N 1
ATOM 807 C CA . ASN A 1 106 ? -9.927 8.424 1.060 1.00 95.75 106 ASN A CA 1
ATOM 808 C C . ASN A 1 106 ? -11.265 8.980 0.560 1.00 95.75 106 ASN A C 1
ATOM 810 O O . ASN A 1 106 ? -12.296 8.662 1.152 1.00 95.75 106 ASN A O 1
ATOM 814 N N . ASP A 1 107 ? -11.281 9.825 -0.462 1.00 94.06 107 ASP A N 1
ATOM 815 C CA . ASP A 1 107 ? -12.492 10.382 -1.070 1.00 94.06 107 ASP A CA 1
ATOM 816 C C . ASP A 1 107 ? -12.818 9.786 -2.452 1.00 94.06 107 ASP A C 1
ATOM 818 O O . ASP A 1 107 ? -13.831 10.151 -3.057 1.00 94.06 107 ASP A O 1
ATOM 822 N N . ASP A 1 108 ? -12.046 8.796 -2.911 1.00 96.62 108 ASP A N 1
ATOM 823 C CA . ASP A 1 108 ? -12.319 8.090 -4.157 1.00 96.62 108 ASP A CA 1
ATOM 824 C C . ASP A 1 108 ? -13.578 7.216 -4.074 1.00 96.62 108 ASP A C 1
ATOM 826 O O . ASP A 1 108 ? -13.885 6.577 -3.065 1.00 96.62 108 ASP A O 1
ATOM 830 N N . ALA A 1 109 ? -14.274 7.070 -5.206 1.00 96.38 109 ALA A N 1
ATOM 831 C CA . ALA A 1 109 ? -15.500 6.267 -5.311 1.00 96.38 109 ALA A CA 1
ATOM 832 C C . ALA A 1 109 ? -15.312 4.772 -4.966 1.00 96.38 109 ALA A C 1
ATOM 834 O O . ALA A 1 109 ? -16.282 4.077 -4.661 1.00 96.38 109 ALA A O 1
ATOM 835 N N . GLY A 1 110 ? -14.074 4.267 -5.025 1.00 97.56 110 GLY A N 1
ATOM 836 C CA . GLY A 1 110 ? -13.708 2.908 -4.615 1.00 97.56 110 GLY A CA 1
ATOM 837 C C . GLY A 1 110 ? -13.569 2.727 -3.099 1.00 97.56 110 GLY A C 1
ATOM 838 O O . GLY A 1 110 ? -13.267 1.615 -2.654 1.00 97.56 110 GLY A O 1
ATOM 839 N N . VAL A 1 111 ? -13.766 3.786 -2.308 1.00 98.56 111 VAL A N 1
ATOM 840 C CA . VAL A 1 111 ? -13.588 3.789 -0.854 1.00 98.56 111 VAL A CA 1
ATOM 841 C C . VAL A 1 111 ? -14.926 3.938 -0.137 1.00 98.56 111 VAL A C 1
ATOM 843 O O . VAL A 1 111 ? -15.768 4.767 -0.468 1.00 98.56 111 VAL A O 1
ATOM 846 N N . SER A 1 112 ? -15.136 3.101 0.876 1.00 98.44 112 SER A N 1
ATOM 847 C CA . SER A 1 112 ? -16.340 3.126 1.711 1.00 98.44 112 SER A CA 1
ATOM 848 C C . SER A 1 112 ? -15.986 3.100 3.190 1.00 98.44 112 SER A C 1
ATOM 850 O O . SER A 1 112 ? -15.050 2.416 3.604 1.00 98.44 112 SER A O 1
ATOM 852 N N . PHE A 1 113 ? -16.758 3.830 3.992 1.00 98.62 113 PHE A N 1
ATOM 853 C CA . PHE A 1 113 ? -16.556 3.956 5.431 1.00 98.62 113 PHE A CA 1
ATOM 854 C C . PHE A 1 113 ? -17.740 3.368 6.189 1.00 98.62 113 PHE A C 1
ATOM 856 O O . PHE A 1 113 ? -18.896 3.569 5.819 1.00 98.62 113 PHE A O 1
ATOM 863 N N . SER A 1 114 ? -17.441 2.671 7.278 1.00 98.56 114 SER A N 1
ATOM 864 C CA . SER A 1 114 ? -18.409 2.227 8.275 1.00 98.56 114 SER A CA 1
ATOM 865 C C . SER A 1 114 ? -17.983 2.738 9.646 1.00 98.56 114 SER A C 1
ATOM 867 O O . SER A 1 114 ? -16.787 2.791 9.942 1.00 98.56 114 SER A O 1
ATOM 869 N N . GLY A 1 115 ? -18.955 3.095 10.484 1.00 98.44 115 GLY A N 1
ATOM 870 C CA . GLY A 1 115 ? -18.710 3.673 11.805 1.00 98.44 115 GLY A CA 1
ATOM 871 C C . GLY A 1 115 ? -18.381 5.168 11.774 1.00 98.44 115 GLY A C 1
ATOM 872 O O . GLY A 1 115 ? -18.574 5.851 10.769 1.00 98.44 115 GLY A O 1
ATOM 873 N N . ALA A 1 116 ? -17.916 5.685 12.912 1.00 97.94 116 ALA A N 1
ATOM 874 C CA . ALA A 1 116 ? -17.620 7.103 13.084 1.00 97.94 116 ALA A CA 1
ATOM 875 C C . ALA A 1 116 ? -16.214 7.448 12.568 1.00 97.94 116 ALA A C 1
ATOM 877 O O . ALA A 1 116 ? -15.216 7.028 13.154 1.00 97.94 116 ALA A O 1
ATOM 878 N N . TRP A 1 117 ? -16.166 8.249 11.504 1.00 98.25 117 TRP A N 1
ATOM 879 C CA . TRP A 1 117 ? -14.951 8.819 10.927 1.00 98.25 117 TRP A CA 1
ATOM 880 C C . TRP A 1 117 ? -15.074 10.338 10.854 1.00 98.25 117 TRP A C 1
ATOM 882 O O . TRP A 1 117 ? -16.158 10.862 10.597 1.00 98.25 117 TRP A O 1
ATOM 892 N N . SER A 1 118 ? -13.955 11.025 11.045 1.00 96.88 118 SER A N 1
ATOM 893 C CA . SER A 1 118 ? -13.854 12.477 10.918 1.00 96.88 118 SER A CA 1
ATOM 894 C C . SER A 1 118 ? -12.809 12.840 9.875 1.00 96.88 118 SER A C 1
ATOM 896 O O . SER A 1 118 ? -11.767 12.186 9.798 1.00 96.88 118 SER A O 1
ATOM 898 N N . ASP A 1 119 ? -13.064 13.902 9.115 1.00 95.44 119 ASP A N 1
ATOM 899 C CA . ASP A 1 119 ? -12.072 14.472 8.205 1.00 95.44 119 ASP A CA 1
ATOM 900 C C . ASP A 1 119 ? -10.973 15.183 9.005 1.00 95.44 119 ASP A C 1
ATOM 902 O O . ASP A 1 119 ? -11.225 15.902 9.978 1.00 95.44 119 ASP A O 1
ATOM 906 N N . SER A 1 120 ? -9.728 14.956 8.607 1.00 93.06 120 SER A N 1
ATOM 907 C CA . SER A 1 120 ? -8.561 15.643 9.138 1.00 93.06 120 SER A CA 1
ATOM 908 C C . SER A 1 120 ? -8.410 17.031 8.526 1.00 93.06 120 SER A C 1
ATOM 910 O O . SER A 1 120 ? -8.775 17.272 7.380 1.00 93.06 120 SER A O 1
ATOM 912 N N . THR A 1 121 ? -7.788 17.936 9.277 1.00 90.19 121 THR A N 1
ATOM 913 C CA . THR A 1 121 ? -7.356 19.257 8.794 1.00 90.19 121 THR A CA 1
ATOM 914 C C . THR A 1 121 ? -5.834 19.364 8.674 1.00 90.19 121 THR A C 1
ATOM 916 O O . THR A 1 121 ? -5.304 20.460 8.494 1.00 90.19 121 THR A O 1
ATOM 919 N N . PHE A 1 122 ? -5.103 18.259 8.859 1.00 86.81 122 PHE A N 1
ATOM 920 C CA . PHE A 1 122 ? -3.647 18.246 8.721 1.00 86.81 122 PHE A CA 1
ATOM 921 C C . PHE A 1 122 ? -3.248 18.396 7.255 1.00 86.81 122 PHE A C 1
ATOM 923 O O . PHE A 1 122 ? -3.903 17.877 6.363 1.00 86.81 122 PHE A O 1
ATOM 930 N N . THR A 1 123 ? -2.130 19.072 7.013 1.00 85.62 123 THR A N 1
ATOM 931 C CA . THR A 1 123 ? -1.623 19.354 5.662 1.00 85.62 123 THR A CA 1
ATOM 932 C C . THR A 1 123 ? -0.684 18.278 5.118 1.00 85.62 123 THR A C 1
ATOM 934 O O . THR A 1 123 ? -0.184 18.409 4.008 1.00 85.62 123 THR A O 1
ATOM 937 N N . ASN A 1 124 ? -0.419 17.233 5.904 1.00 86.06 124 ASN A N 1
ATOM 938 C CA . ASN A 1 124 ? 0.418 16.108 5.513 1.00 86.06 124 ASN A CA 1
ATOM 939 C C . ASN A 1 124 ? -0.464 14.885 5.246 1.00 86.06 124 ASN A C 1
ATOM 941 O O . ASN A 1 124 ? -0.884 14.217 6.195 1.00 86.06 124 ASN A O 1
ATOM 945 N N . TYR A 1 125 ? -0.742 14.647 3.968 1.00 90.50 125 TYR A N 1
ATOM 946 C CA . TYR A 1 125 ? -1.609 13.595 3.446 1.00 90.50 125 TYR A CA 1
ATOM 947 C C . TYR A 1 125 ? -1.165 13.179 2.038 1.00 90.50 125 TYR A C 1
ATOM 949 O O . TYR A 1 125 ? -0.341 13.873 1.429 1.00 90.50 125 TYR A O 1
ATOM 957 N N . TYR A 1 126 ? -1.649 12.040 1.539 1.00 92.81 126 TYR A N 1
ATOM 958 C CA . TYR A 1 126 ? -1.506 11.712 0.124 1.00 92.81 126 TYR A CA 1
ATOM 959 C C . TYR A 1 126 ? -2.520 12.504 -0.694 1.00 92.81 126 TYR A C 1
ATOM 961 O O . TYR A 1 126 ? -3.684 12.536 -0.347 1.00 92.81 126 TYR A O 1
ATOM 969 N N . GLY A 1 127 ? -2.084 13.110 -1.794 1.00 88.94 127 GLY A N 1
ATOM 970 C CA . GLY A 1 127 ? -2.966 13.879 -2.667 1.00 88.94 127 GLY A CA 1
ATOM 971 C C . GLY A 1 127 ? -2.356 15.220 -3.043 1.00 88.94 127 GLY A C 1
ATOM 972 O O . GLY A 1 127 ? -1.171 15.492 -2.814 1.00 88.94 127 GLY A O 1
ATOM 973 N N . SER A 1 128 ? -3.167 16.056 -3.670 1.00 86.19 128 SER A N 1
ATOM 974 C CA . SER A 1 128 ? -2.830 17.419 -4.057 1.00 86.19 128 SER A CA 1
ATOM 975 C C . SER A 1 128 ? -3.390 18.427 -3.052 1.00 86.19 128 SER A C 1
ATOM 977 O O . SER A 1 128 ? -4.391 18.163 -2.389 1.00 86.19 128 SER A O 1
ATOM 979 N N . PRO A 1 129 ? -2.792 19.630 -2.949 1.00 83.38 129 PRO A N 1
ATOM 980 C CA . PRO A 1 129 ? -3.364 20.697 -2.141 1.00 83.38 129 PRO A CA 1
ATOM 981 C C . PRO A 1 129 ? -4.820 20.991 -2.535 1.00 83.38 129 PRO A C 1
ATOM 983 O O . PRO A 1 129 ? -5.075 21.497 -3.627 1.00 83.38 129 PRO A O 1
ATOM 986 N N . GLY A 1 130 ? -5.752 20.716 -1.622 1.00 82.06 130 GLY A N 1
ATOM 987 C CA . GLY A 1 130 ? -7.189 20.930 -1.821 1.00 82.06 130 GLY A CA 1
ATOM 988 C C . GLY A 1 130 ? -8.028 19.655 -1.746 1.00 82.06 130 GLY A C 1
ATOM 989 O O . GLY A 1 130 ? -9.241 19.777 -1.570 1.00 82.06 130 GLY A O 1
ATOM 990 N N . ASP A 1 131 ? -7.399 18.480 -1.811 1.00 85.62 131 ASP A N 1
ATOM 991 C CA . ASP A 1 131 ? -8.074 17.197 -1.598 1.00 85.62 131 ASP A CA 1
ATOM 992 C C . ASP A 1 131 ? -8.445 17.026 -0.111 1.00 85.62 131 ASP A C 1
ATOM 994 O O . ASP A 1 131 ? -7.920 17.724 0.772 1.00 85.62 131 ASP A O 1
ATOM 998 N N . VAL A 1 132 ? -9.389 16.127 0.186 1.00 85.94 132 VAL A N 1
ATOM 999 C CA . VAL A 1 132 ? -9.746 15.805 1.576 1.00 85.94 132 VAL A CA 1
ATOM 1000 C C . VAL A 1 132 ? -8.562 15.072 2.213 1.00 85.94 132 VAL A C 1
ATOM 1002 O O . VAL A 1 132 ? -8.295 13.957 1.785 1.00 85.94 132 VAL A O 1
ATOM 1005 N N . PRO A 1 133 ? -7.894 15.612 3.259 1.00 90.81 133 PRO A N 1
ATOM 1006 C CA . PRO A 1 133 ? -6.581 15.120 3.666 1.00 90.81 133 PRO A CA 1
ATOM 1007 C C . PRO A 1 133 ? -6.514 13.629 4.000 1.00 90.81 133 PRO A C 1
ATOM 1009 O O . PRO A 1 133 ? -5.852 12.850 3.347 1.00 90.81 133 PRO A O 1
ATOM 1012 N N . TYR A 1 134 ? -7.157 13.241 5.091 1.00 94.75 134 TYR A N 1
ATOM 1013 C CA . TYR A 1 134 ? -7.349 11.852 5.470 1.00 94.75 134 TYR A CA 1
ATOM 1014 C C . TYR A 1 134 ? -8.517 11.796 6.431 1.00 94.75 134 TYR A C 1
ATOM 1016 O O . TYR A 1 134 ? -8.840 12.783 7.102 1.00 94.75 134 TYR A O 1
ATOM 1024 N N . ARG A 1 135 ? -9.127 10.627 6.568 1.00 96.56 135 ARG A N 1
ATOM 1025 C CA . ARG A 1 135 ? -10.116 10.373 7.615 1.00 96.56 135 ARG A CA 1
ATOM 1026 C C . ARG A 1 135 ? -9.480 9.661 8.788 1.00 96.56 135 ARG A C 1
ATOM 1028 O O . ARG A 1 135 ? -8.574 8.851 8.621 1.00 96.56 135 ARG A O 1
ATOM 1035 N N . PHE A 1 136 ? -9.954 9.938 9.994 1.00 97.06 136 PHE A N 1
ATOM 1036 C 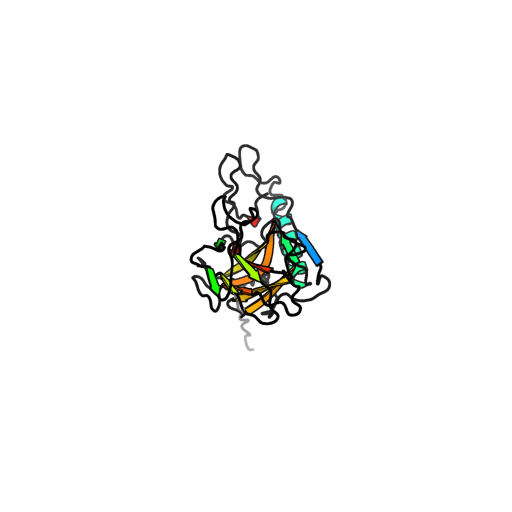CA . PHE A 1 136 ? -9.506 9.234 11.191 1.00 97.06 136 PHE A CA 1
ATOM 1037 C C . PHE A 1 136 ? -10.673 8.749 12.046 1.00 97.06 136 PHE A C 1
ATOM 1039 O O . PHE A 1 136 ? -11.749 9.346 12.060 1.00 97.06 136 PHE A O 1
ATOM 1046 N N . ALA A 1 137 ? -10.428 7.667 12.778 1.00 97.94 137 ALA A N 1
ATOM 1047 C CA . ALA A 1 137 ? -11.357 7.098 13.743 1.00 97.94 137 ALA A CA 1
ATOM 1048 C C . ALA A 1 137 ? -10.616 6.769 15.041 1.00 97.94 137 ALA A C 1
ATOM 1050 O O . ALA A 1 137 ? -9.465 6.322 15.019 1.00 97.94 137 ALA A O 1
ATOM 1051 N N . SER A 1 138 ? -11.277 6.976 16.179 1.00 97.81 138 SER A N 1
ATOM 1052 C CA . SER A 1 138 ? -10.741 6.576 17.482 1.00 97.81 138 SER A CA 1
ATOM 1053 C C . SER A 1 138 ? -10.546 5.064 17.537 1.00 97.81 138 SER A C 1
ATOM 1055 O O . SER A 1 138 ? -11.405 4.301 17.080 1.00 97.81 138 SER A O 1
ATOM 1057 N N . VAL A 1 139 ? -9.429 4.630 18.123 1.00 97.56 139 VAL A N 1
ATOM 1058 C CA . VAL A 1 139 ? -9.185 3.203 18.360 1.00 97.56 139 VAL A CA 1
ATOM 1059 C C . VAL A 1 139 ? -10.194 2.629 19.355 1.00 97.56 139 VAL A C 1
ATOM 1061 O O . VAL A 1 139 ? -10.651 3.323 20.267 1.00 97.56 139 VAL A O 1
ATOM 1064 N N . ALA A 1 140 ? -10.523 1.349 19.204 1.00 97.00 140 ALA A N 1
ATOM 1065 C CA . ALA A 1 140 ? -11.442 0.647 20.091 1.00 97.00 140 ALA A CA 1
ATOM 1066 C C . ALA A 1 140 ? -11.008 -0.810 20.319 1.00 97.00 140 ALA A C 1
ATOM 1068 O O . ALA A 1 140 ? -10.452 -1.450 19.430 1.00 97.00 140 ALA A O 1
ATOM 1069 N N . ALA A 1 141 ? -11.309 -1.347 21.508 1.00 95.69 141 ALA A N 1
ATOM 1070 C CA . ALA A 1 141 ? -11.018 -2.743 21.867 1.00 95.69 141 ALA A CA 1
ATOM 1071 C C . ALA A 1 141 ? -11.851 -3.764 21.067 1.00 95.69 141 ALA A C 1
ATOM 1073 O O . ALA A 1 141 ? -11.490 -4.935 20.972 1.00 95.69 141 ALA A O 1
ATOM 1074 N N . SER A 1 142 ? -12.954 -3.312 20.472 1.00 96.25 142 SER A N 1
ATOM 1075 C CA . SER A 1 142 ? -13.758 -4.035 19.489 1.00 96.25 142 SER A CA 1
ATOM 1076 C C . SER A 1 142 ? -13.852 -3.204 18.215 1.00 96.25 142 SER A C 1
ATOM 1078 O O . SER A 1 142 ? -13.933 -1.981 18.300 1.00 96.25 142 SER A O 1
ATOM 1080 N N . GLU A 1 143 ? -13.897 -3.846 17.050 1.00 97.75 143 GLU A N 1
ATOM 1081 C CA . GLU A 1 143 ? -14.044 -3.131 15.781 1.00 97.75 143 GLU A CA 1
ATOM 1082 C C . GLU A 1 143 ? -15.400 -2.421 15.712 1.00 97.75 143 GLU A C 1
ATOM 1084 O O . GLU A 1 143 ? -16.452 -3.055 15.777 1.00 97.75 143 GLU A O 1
ATOM 1089 N N . THR A 1 144 ? -15.365 -1.099 15.575 1.00 98.12 144 THR A N 1
ATOM 1090 C CA . THR A 1 144 ? -16.562 -0.252 15.447 1.00 98.12 144 THR A CA 1
ATOM 1091 C C . THR A 1 144 ? -16.510 0.664 14.233 1.00 98.12 144 THR A C 1
ATOM 1093 O O . THR A 1 144 ? -17.533 1.243 13.873 1.00 98.12 144 THR A O 1
ATOM 1096 N N . ALA A 1 145 ? -15.344 0.794 13.595 1.00 98.62 145 ALA A N 1
ATOM 1097 C CA . ALA A 1 145 ? -15.156 1.602 12.404 1.00 98.62 145 ALA A CA 1
ATOM 1098 C C . ALA A 1 145 ? -14.164 0.947 11.434 1.00 98.62 145 ALA A C 1
ATOM 1100 O O . ALA A 1 145 ? -13.111 0.440 11.836 1.00 98.62 145 ALA A O 1
ATOM 1101 N N . THR A 1 146 ? -14.497 0.980 10.145 1.00 98.75 146 THR A N 1
ATOM 1102 C CA . THR A 1 146 ? -13.648 0.475 9.060 1.00 98.75 146 THR A CA 1
ATOM 1103 C C . THR A 1 146 ? -13.658 1.409 7.856 1.00 98.75 146 THR A C 1
ATOM 1105 O O . THR A 1 146 ? -14.642 2.110 7.618 1.00 98.75 146 THR A O 1
ATOM 1108 N N . ALA A 1 147 ? -12.567 1.396 7.091 1.00 98.81 147 ALA A N 1
ATOM 1109 C CA . ALA A 1 147 ? -12.486 1.997 5.762 1.00 98.81 147 ALA A CA 1
ATOM 1110 C C . ALA A 1 147 ? -12.061 0.913 4.765 1.00 98.81 147 ALA A C 1
ATOM 1112 O O . ALA A 1 147 ? -11.059 0.235 4.985 1.00 98.81 147 ALA A O 1
ATOM 1113 N N . THR A 1 148 ? -12.841 0.701 3.708 1.00 98.88 148 THR A N 1
ATOM 1114 C CA . THR A 1 148 ? -12.622 -0.364 2.719 1.00 98.88 148 THR A CA 1
ATOM 1115 C C . THR A 1 148 ? -12.281 0.239 1.366 1.00 98.88 148 THR A C 1
ATOM 1117 O O . THR A 1 148 ? -13.119 0.916 0.777 1.00 98.88 148 THR A O 1
ATOM 1120 N N . TYR A 1 149 ? -11.089 -0.077 0.868 1.00 98.88 149 TYR A N 1
ATOM 1121 C CA . TYR A 1 149 ? -10.535 0.343 -0.416 1.00 98.88 149 TYR A CA 1
ATOM 1122 C C . TYR A 1 149 ? -10.682 -0.795 -1.426 1.00 98.88 149 TYR A C 1
ATOM 1124 O O . TYR A 1 149 ? -10.028 -1.833 -1.291 1.00 98.88 149 TYR A O 1
ATOM 1132 N N . THR A 1 150 ? -11.547 -0.615 -2.424 1.00 98.88 150 THR A N 1
ATOM 1133 C CA . THR A 1 150 ? -11.867 -1.626 -3.442 1.00 98.88 150 THR A CA 1
ATOM 1134 C C . THR A 1 150 ? -11.423 -1.141 -4.826 1.00 98.88 150 THR A C 1
ATOM 1136 O O . THR A 1 150 ? -12.173 -0.419 -5.489 1.00 98.88 150 THR A O 1
ATOM 1139 N N . PRO A 1 151 ? -10.214 -1.503 -5.291 1.00 98.69 151 PRO A N 1
ATOM 1140 C CA . PRO A 1 151 ? -9.716 -1.068 -6.592 1.00 98.69 151 PRO A CA 1
ATOM 1141 C C . PRO A 1 151 ? -10.535 -1.677 -7.731 1.00 98.69 151 PRO A C 1
ATOM 1143 O O . PRO A 1 151 ? -11.108 -2.756 -7.595 1.00 98.69 151 PRO A O 1
ATOM 1146 N N . ASN A 1 152 ? -10.545 -1.006 -8.881 1.00 98.62 152 ASN A N 1
ATOM 1147 C CA . ASN A 1 152 ? -10.924 -1.613 -10.152 1.00 98.62 152 ASN A CA 1
ATOM 1148 C C . ASN A 1 152 ? -9.646 -1.997 -10.909 1.00 98.62 152 ASN A C 1
ATOM 1150 O O . ASN A 1 152 ? -9.052 -1.158 -11.585 1.00 98.62 152 ASN A O 1
ATOM 1154 N N . LEU A 1 153 ? -9.180 -3.235 -10.743 1.00 98.56 153 LEU A N 1
ATOM 1155 C CA . LEU A 1 153 ? -7.900 -3.673 -11.304 1.00 98.56 153 LEU A CA 1
ATOM 1156 C C . LEU A 1 153 ? -8.038 -4.024 -12.795 1.00 98.56 153 LEU A C 1
ATOM 1158 O O . LEU A 1 153 ? -8.952 -4.762 -13.166 1.00 98.56 153 LEU A O 1
ATOM 1162 N N . PRO A 1 154 ? -7.122 -3.564 -13.666 1.00 98.25 154 PRO A N 1
ATOM 1163 C CA . PRO A 1 154 ? -7.242 -3.771 -15.111 1.00 98.25 154 PRO A CA 1
ATOM 1164 C C . PRO A 1 154 ? -6.974 -5.219 -15.546 1.00 98.25 154 PRO A C 1
ATOM 1166 O O . PRO A 1 154 ? -7.413 -5.632 -16.618 1.00 98.25 154 PRO A O 1
ATOM 1169 N N . ALA A 1 155 ? -6.252 -5.994 -14.735 1.00 98.38 155 ALA A N 1
ATOM 1170 C CA . ALA A 1 155 ? -5.877 -7.367 -15.034 1.00 98.38 155 ALA A CA 1
ATOM 1171 C C . ALA A 1 155 ? -5.790 -8.202 -13.752 1.00 98.38 155 ALA A C 1
ATOM 1173 O O . ALA A 1 155 ? -5.575 -7.678 -12.661 1.00 98.38 155 ALA A O 1
ATOM 1174 N N . ALA A 1 156 ? -5.946 -9.518 -13.895 1.00 98.00 156 ALA A N 1
ATOM 1175 C CA . ALA A 1 156 ? -5.629 -10.445 -12.820 1.00 98.00 156 ALA A CA 1
ATOM 1176 C C . ALA A 1 156 ? -4.108 -10.611 -12.710 1.00 98.00 156 ALA A C 1
ATOM 1178 O O . ALA A 1 156 ? -3.399 -10.583 -13.718 1.00 98.00 156 ALA A O 1
ATOM 1179 N N . GLY A 1 157 ? -3.606 -10.807 -11.496 1.00 96.38 157 GLY A N 1
ATOM 1180 C CA . GLY A 1 157 ? -2.185 -11.033 -11.265 1.00 96.38 157 GLY A CA 1
ATOM 1181 C C . GLY A 1 157 ? -1.747 -10.694 -9.850 1.00 96.38 157 GLY A C 1
ATOM 1182 O O . GLY A 1 157 ? -2.561 -10.404 -8.972 1.00 96.38 157 GLY A O 1
ATOM 1183 N N . TYR A 1 158 ? -0.436 -10.734 -9.631 1.00 96.31 158 TYR A N 1
ATOM 1184 C CA . TYR A 1 158 ? 0.163 -10.349 -8.359 1.00 96.31 158 TYR A CA 1
ATOM 1185 C C . TYR A 1 158 ? 0.366 -8.839 -8.289 1.00 96.31 158 TYR A C 1
ATOM 1187 O O . TYR A 1 158 ? 1.056 -8.256 -9.126 1.00 96.31 158 TYR A O 1
ATOM 1195 N N . TYR A 1 159 ? -0.214 -8.219 -7.266 1.00 97.69 159 TYR A N 1
ATOM 1196 C CA . TYR A 1 159 ? -0.047 -6.805 -6.967 1.00 97.69 159 TYR A CA 1
ATOM 1197 C C . TYR A 1 159 ? 0.651 -6.664 -5.612 1.00 97.69 159 TYR A C 1
ATOM 1199 O O . TYR A 1 159 ? 0.142 -7.188 -4.614 1.00 97.69 159 TYR A O 1
ATOM 1207 N N . PRO A 1 160 ? 1.807 -5.981 -5.541 1.00 97.25 160 PRO A N 1
ATOM 1208 C CA . PRO A 1 160 ? 2.285 -5.448 -4.277 1.00 97.25 160 PRO A CA 1
ATOM 1209 C C . PRO A 1 160 ? 1.295 -4.391 -3.775 1.00 97.25 160 PRO A C 1
ATOM 1211 O O . PRO A 1 160 ? 0.777 -3.591 -4.556 1.00 97.25 160 PRO A O 1
ATOM 1214 N N . VAL A 1 161 ? 1.011 -4.409 -2.480 1.00 98.38 161 VAL A N 1
ATOM 1215 C CA . VAL A 1 161 ? 0.039 -3.525 -1.839 1.00 98.38 161 VAL A CA 1
ATOM 1216 C C . VAL A 1 161 ? 0.765 -2.624 -0.854 1.00 98.38 161 VAL A C 1
ATOM 1218 O O . VAL A 1 161 ? 1.638 -3.077 -0.109 1.00 98.38 161 VAL A O 1
ATOM 1221 N N . TYR A 1 162 ? 0.391 -1.349 -0.838 1.00 98.50 162 TYR A N 1
ATOM 1222 C CA . TYR A 1 162 ? 0.972 -0.347 0.042 1.00 98.50 162 TYR A CA 1
ATOM 1223 C C . TYR A 1 162 ? -0.106 0.486 0.713 1.00 98.50 162 TYR A C 1
ATOM 1225 O O . TYR A 1 162 ? -1.156 0.740 0.128 1.00 98.50 162 TYR A O 1
ATOM 1233 N N . THR A 1 163 ? 0.198 0.971 1.909 1.00 98.25 163 THR A N 1
ATOM 1234 C CA . THR A 1 163 ? -0.554 2.052 2.549 1.00 98.25 163 THR A CA 1
ATOM 1235 C C . THR A 1 163 ? 0.304 3.299 2.624 1.00 98.25 163 THR A C 1
ATOM 1237 O O . THR A 1 163 ? 1.506 3.207 2.895 1.00 98.25 163 THR A O 1
ATOM 1240 N N . TRP A 1 164 ? -0.300 4.459 2.404 1.00 96.56 164 TRP A N 1
ATOM 1241 C CA . TRP A 1 164 ? 0.304 5.718 2.798 1.00 96.56 164 TRP A CA 1
ATOM 1242 C C . TRP A 1 164 ? 0.163 5.880 4.311 1.00 96.56 164 TRP A C 1
ATOM 1244 O O . TRP A 1 164 ? -0.836 5.475 4.912 1.00 96.56 164 TRP A O 1
ATOM 1254 N N . ALA A 1 165 ? 1.186 6.431 4.952 1.00 89.75 165 ALA A N 1
ATOM 1255 C CA . ALA A 1 165 ? 1.148 6.734 6.372 1.00 89.75 165 ALA A CA 1
ATOM 1256 C C . ALA A 1 165 ? 1.548 8.185 6.605 1.00 89.75 165 ALA A C 1
ATOM 1258 O O . ALA A 1 165 ? 2.659 8.577 6.275 1.00 89.75 165 ALA A O 1
ATOM 1259 N N . GLY A 1 166 ? 0.684 8.967 7.248 1.00 86.81 166 GLY A N 1
ATOM 1260 C CA . GLY A 1 166 ? 1.042 10.265 7.820 1.00 86.81 166 GLY A CA 1
ATOM 1261 C C . GLY A 1 166 ? 1.609 10.136 9.240 1.00 86.81 166 GLY A C 1
ATOM 1262 O O . GLY A 1 166 ? 1.052 9.429 10.090 1.00 86.81 166 GLY A O 1
ATOM 1263 N N . ASN A 1 167 ? 2.697 10.852 9.536 1.00 84.19 167 ASN A N 1
ATOM 1264 C CA . ASN A 1 167 ? 3.205 10.949 10.907 1.00 84.19 167 ASN A CA 1
ATOM 1265 C C . ASN A 1 167 ? 2.182 11.659 11.827 1.00 84.19 167 ASN A C 1
ATOM 1267 O O . ASN A 1 167 ? 1.428 12.531 11.392 1.00 84.19 167 ASN A O 1
ATOM 1271 N N . GLY A 1 168 ? 2.136 11.276 13.102 1.00 87.19 168 GLY A N 1
ATOM 1272 C CA . GLY A 1 168 ? 1.377 11.978 14.136 1.00 87.19 168 GLY A CA 1
ATOM 1273 C C . GLY A 1 168 ? 1.679 11.425 15.528 1.00 87.19 168 GLY A C 1
ATOM 1274 O O . GLY A 1 168 ? 2.078 10.271 15.676 1.00 87.19 168 GLY A O 1
ATOM 1275 N N . THR A 1 169 ? 1.469 12.228 16.570 1.00 90.31 169 THR A N 1
ATOM 1276 C CA . THR A 1 169 ? 1.716 11.813 17.965 1.00 90.31 169 THR A CA 1
ATOM 1277 C C . THR A 1 169 ? 0.628 10.898 18.529 1.00 90.31 169 THR A C 1
ATOM 1279 O O . THR A 1 169 ? 0.852 10.221 19.525 1.00 90.31 169 THR A O 1
ATOM 1282 N N . ASN A 1 170 ? -0.542 10.845 17.889 1.00 93.75 170 ASN A N 1
ATOM 1283 C CA . ASN A 1 170 ? -1.697 10.047 18.302 1.00 93.75 170 ASN A CA 1
ATOM 1284 C C . ASN A 1 170 ? -1.885 8.767 17.467 1.00 93.75 170 ASN A C 1
ATOM 1286 O O . ASN A 1 170 ? -2.994 8.242 17.366 1.00 93.75 170 ASN A O 1
ATOM 1290 N N . ARG A 1 171 ? -0.826 8.270 16.824 1.00 94.19 171 ARG A N 1
ATOM 1291 C CA . ARG A 1 171 ? -0.886 7.072 15.974 1.00 94.19 171 ARG A CA 1
ATOM 1292 C C . ARG A 1 171 ? -0.806 5.785 16.795 1.00 94.19 171 ARG A C 1
ATOM 1294 O O . ARG A 1 171 ? -0.244 5.769 17.885 1.00 94.19 171 ARG A O 1
ATOM 1301 N N . THR A 1 172 ? -1.342 4.698 16.241 1.00 94.75 172 THR A N 1
ATOM 1302 C CA . THR A 1 172 ? -1.308 3.349 16.836 1.00 94.75 172 THR A CA 1
ATOM 1303 C C . THR A 1 172 ? -0.580 2.343 15.931 1.00 94.75 172 THR A C 1
ATOM 1305 O O . THR A 1 172 ? -0.013 2.708 14.899 1.00 94.75 172 THR A O 1
ATOM 1308 N N . SER A 1 173 ? -0.557 1.070 16.323 1.00 94.62 173 SER A N 1
ATOM 1309 C CA . SER A 1 173 ? -0.253 -0.056 15.440 1.00 94.62 173 SER A CA 1
ATOM 1310 C C . SER A 1 173 ? -1.499 -0.440 14.638 1.00 94.62 173 SER A C 1
ATOM 1312 O O . SER A 1 173 ? -2.296 -1.267 15.061 1.00 94.62 173 SER A O 1
ATOM 1314 N N . GLN A 1 174 ? -1.713 0.203 13.495 1.00 96.69 174 GLN A N 1
ATOM 1315 C CA . GLN A 1 174 ? -2.953 0.102 12.729 1.00 96.69 174 GLN A CA 1
ATOM 1316 C C . GLN A 1 174 ? -3.110 -1.257 12.043 1.00 96.69 174 GLN A C 1
ATOM 1318 O O . GLN A 1 174 ? -2.174 -1.744 11.410 1.00 96.69 174 GLN A O 1
ATOM 1323 N N . LEU A 1 175 ? -4.307 -1.843 12.139 1.00 97.75 175 LEU A N 1
ATOM 1324 C CA . LEU A 1 175 ? -4.654 -3.111 11.504 1.00 97.75 175 LEU A CA 1
ATOM 1325 C C . LEU A 1 175 ? -5.162 -2.901 10.072 1.00 97.75 175 LEU A C 1
ATOM 1327 O O . LEU A 1 175 ? -6.145 -2.194 9.845 1.00 97.75 175 LEU A O 1
ATOM 1331 N N . TYR A 1 176 ? -4.533 -3.611 9.141 1.00 98.44 176 TYR A N 1
ATOM 1332 C CA . TYR A 1 176 ? -4.964 -3.785 7.762 1.00 98.44 176 TYR A CA 1
ATOM 1333 C C . TYR A 1 176 ? -5.391 -5.230 7.537 1.00 98.44 176 TYR A C 1
ATOM 1335 O O . TYR A 1 176 ? -4.706 -6.164 7.962 1.00 98.44 176 TYR A O 1
ATOM 1343 N N . ARG A 1 177 ? -6.497 -5.417 6.822 1.00 98.25 177 ARG A N 1
ATOM 1344 C CA . ARG A 1 177 ? -6.899 -6.707 6.260 1.00 98.25 177 ARG A CA 1
ATOM 1345 C C . ARG A 1 177 ? -6.883 -6.621 4.748 1.00 98.25 177 ARG A C 1
ATOM 1347 O O . ARG A 1 177 ? -7.555 -5.771 4.175 1.00 98.25 177 ARG A O 1
ATOM 1354 N N . ILE A 1 178 ? -6.123 -7.493 4.109 1.00 98.31 178 ILE A N 1
ATOM 1355 C CA . ILE A 1 178 ? -5.996 -7.567 2.663 1.00 98.31 178 ILE A CA 1
ATOM 1356 C C . ILE A 1 178 ? -6.825 -8.760 2.206 1.00 98.31 178 ILE A C 1
ATOM 1358 O O . ILE A 1 178 ? -6.472 -9.902 2.484 1.00 98.31 178 ILE A O 1
ATOM 1362 N N . ARG A 1 179 ? -7.934 -8.499 1.519 1.00 97.88 179 ARG A N 1
ATOM 1363 C CA . ARG A 1 179 ? -8.789 -9.512 0.895 1.00 97.88 179 ARG A CA 1
ATOM 1364 C C . ARG A 1 179 ? -8.301 -9.756 -0.517 1.00 97.88 179 ARG A C 1
ATOM 1366 O O . ARG A 1 179 ? -8.286 -8.833 -1.325 1.00 97.88 179 ARG A O 1
ATOM 1373 N N . HIS A 1 180 ? -7.926 -10.987 -0.811 1.00 96.31 180 HIS A N 1
ATOM 1374 C CA . HIS A 1 180 ? -7.359 -11.395 -2.089 1.00 96.31 180 HIS A CA 1
ATOM 1375 C C . HIS A 1 180 ? -7.893 -12.778 -2.491 1.00 96.31 180 HIS A C 1
ATOM 1377 O O . HIS A 1 180 ? -8.636 -13.429 -1.758 1.00 96.31 180 HIS A O 1
ATOM 1383 N N . THR A 1 181 ? -7.489 -13.282 -3.658 1.00 94.88 181 THR 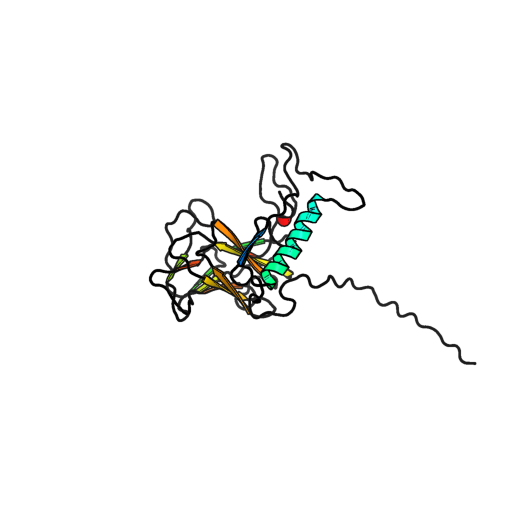A N 1
ATOM 1384 C CA . THR A 1 181 ? -7.989 -14.573 -4.186 1.00 94.88 181 THR A CA 1
ATOM 1385 C C . THR A 1 181 ? -7.633 -15.799 -3.333 1.00 94.88 181 THR A C 1
ATOM 1387 O O . THR A 1 181 ? -8.216 -16.863 -3.515 1.00 94.88 181 THR A O 1
ATOM 1390 N N . GLY A 1 182 ? -6.701 -15.651 -2.390 1.00 91.19 182 GLY A N 1
ATOM 1391 C CA . GLY A 1 182 ? -6.275 -16.698 -1.458 1.00 91.19 182 GLY A CA 1
ATOM 1392 C C . GLY A 1 182 ? -6.930 -16.615 -0.076 1.00 91.19 182 GLY A C 1
ATOM 1393 O O . GLY A 1 182 ? -6.573 -17.411 0.787 1.00 91.19 182 GLY A O 1
ATOM 1394 N N . GLY A 1 183 ? -7.844 -15.664 0.149 1.00 93.25 183 GLY A N 1
ATOM 1395 C CA . GLY A 1 183 ? -8.478 -15.412 1.443 1.00 93.25 183 GLY A CA 1
ATOM 1396 C C . GLY A 1 183 ? -8.222 -13.995 1.953 1.00 93.25 183 GLY A C 1
ATOM 1397 O O . GLY A 1 183 ? -8.183 -13.040 1.178 1.00 93.25 183 GLY A O 1
ATOM 1398 N N . GLU A 1 184 ? -8.072 -13.857 3.266 1.00 95.06 184 GLU A N 1
ATOM 1399 C CA . GLU A 1 184 ? -7.792 -12.582 3.923 1.00 95.06 184 GLU A CA 1
ATOM 1400 C C . GLU A 1 184 ? -6.493 -12.690 4.729 1.00 95.06 184 GLU A C 1
ATOM 1402 O O . GLU A 1 184 ? -6.316 -13.633 5.502 1.00 95.06 184 GLU A O 1
ATOM 1407 N N . ALA A 1 185 ? -5.593 -11.726 4.541 1.00 95.50 185 ALA A N 1
ATOM 1408 C CA . ALA A 1 185 ? -4.345 -11.608 5.282 1.00 95.50 185 ALA A CA 1
ATOM 1409 C C . ALA A 1 185 ? -4.375 -10.372 6.188 1.00 95.50 185 ALA A C 1
ATOM 1411 O O . ALA A 1 185 ? -4.799 -9.299 5.763 1.00 95.50 185 ALA A O 1
ATOM 1412 N N . THR A 1 186 ? -3.889 -10.485 7.422 1.00 95.81 186 THR A N 1
ATOM 1413 C CA . THR A 1 186 ? -3.800 -9.358 8.362 1.00 95.81 186 THR A CA 1
ATOM 1414 C C . THR A 1 186 ? -2.378 -8.820 8.504 1.00 95.81 186 THR A C 1
ATOM 1416 O O . THR A 1 186 ? -1.440 -9.590 8.712 1.00 95.81 186 THR A O 1
ATOM 1419 N N . VAL A 1 187 ? -2.209 -7.501 8.490 1.00 96.44 187 VAL A N 1
ATOM 1420 C CA . VAL A 1 187 ? -0.921 -6.827 8.720 1.00 96.44 187 VAL A CA 1
ATOM 1421 C C . VAL A 1 187 ? -1.130 -5.689 9.708 1.00 96.44 187 VAL A C 1
ATOM 1423 O O . VAL A 1 187 ? -2.116 -4.960 9.608 1.00 96.44 187 VAL A O 1
ATOM 1426 N N . ARG A 1 188 ? -0.216 -5.522 10.668 1.00 95.75 188 ARG A N 1
ATOM 1427 C CA . ARG A 1 188 ? -0.211 -4.357 11.559 1.00 95.75 188 ARG A CA 1
ATOM 1428 C C . ARG A 1 188 ? 0.970 -3.457 11.243 1.00 95.75 188 ARG A C 1
ATOM 1430 O O . ARG A 1 188 ? 2.110 -3.910 11.263 1.00 95.75 188 ARG A O 1
ATOM 1437 N N . VAL A 1 189 ? 0.692 -2.184 10.986 1.00 96.44 189 VAL A N 1
ATOM 1438 C CA . VAL A 1 189 ? 1.718 -1.176 10.707 1.00 96.44 189 VAL A CA 1
ATOM 1439 C C . VAL A 1 189 ? 1.846 -0.246 11.915 1.00 96.44 189 VAL A C 1
ATOM 1441 O O . VAL A 1 189 ? 0.853 0.358 12.324 1.00 96.44 189 VAL A O 1
ATOM 1444 N N . PRO A 1 190 ? 3.044 -0.068 12.493 1.00 94.69 190 PRO A N 1
ATOM 1445 C CA . PRO A 1 190 ? 3.251 0.834 13.620 1.00 94.69 190 PRO A CA 1
ATOM 1446 C C . PRO A 1 190 ? 3.315 2.296 13.151 1.00 94.69 190 PRO A C 1
ATOM 1448 O O . PRO A 1 190 ? 4.396 2.874 13.117 1.00 94.69 190 PRO A O 1
ATOM 1451 N N . HIS A 1 191 ? 2.173 2.922 12.828 1.00 94.75 191 HIS A N 1
ATOM 1452 C CA . HIS A 1 191 ? 2.079 4.314 12.330 1.00 94.75 191 HIS A CA 1
ATOM 1453 C C . HIS A 1 191 ? 2.748 5.360 13.246 1.00 94.75 191 HIS A C 1
ATOM 1455 O O . HIS A 1 191 ? 3.033 6.467 12.810 1.00 94.75 191 HIS A O 1
ATOM 1461 N N . HIS A 1 192 ? 3.011 5.029 14.511 1.00 92.31 192 HIS A N 1
ATOM 1462 C CA . HIS A 1 192 ? 3.730 5.880 15.467 1.00 92.31 192 HIS A CA 1
ATOM 1463 C C . HIS A 1 192 ? 5.263 5.850 15.308 1.00 92.31 192 HIS A C 1
ATOM 1465 O O . HIS A 1 192 ? 5.951 6.662 15.918 1.00 92.31 192 HIS A O 1
ATOM 1471 N N . LEU A 1 193 ? 5.805 4.930 14.503 1.00 93.25 193 LEU A N 1
ATOM 1472 C CA . LEU A 1 193 ? 7.244 4.782 14.231 1.00 93.25 193 LEU A CA 1
ATOM 1473 C C . LEU A 1 193 ? 7.604 5.011 12.755 1.00 93.25 193 LEU A C 1
ATOM 1475 O O . LEU A 1 193 ? 8.768 4.906 12.375 1.00 93.25 193 LEU A O 1
ATOM 1479 N N . VAL A 1 194 ? 6.607 5.279 11.916 1.00 92.44 194 VAL A N 1
ATOM 1480 C CA . VAL A 1 194 ? 6.717 5.380 10.456 1.00 92.44 194 VAL A CA 1
ATOM 1481 C C . VAL A 1 194 ? 5.900 6.576 9.972 1.00 92.44 194 VAL A C 1
ATOM 1483 O O . VAL A 1 194 ? 5.105 7.141 10.722 1.00 92.44 194 VAL A O 1
ATOM 1486 N N . GLY A 1 195 ? 6.076 6.972 8.718 1.00 87.56 195 GLY A N 1
ATOM 1487 C CA . GLY A 1 195 ? 5.232 7.989 8.106 1.00 87.56 195 GLY A CA 1
ATOM 1488 C C . GLY A 1 195 ? 5.894 8.689 6.930 1.00 87.56 195 GLY A C 1
ATOM 1489 O O . GLY A 1 195 ? 7.057 8.444 6.617 1.00 87.56 195 GLY A O 1
ATOM 1490 N N . ASN A 1 196 ? 5.126 9.585 6.321 1.00 87.38 196 ASN A N 1
ATOM 1491 C CA . ASN A 1 196 ? 5.446 10.397 5.152 1.00 87.38 196 ASN A CA 1
ATOM 1492 C C . ASN A 1 196 ? 5.870 9.551 3.946 1.00 87.38 196 ASN A C 1
ATOM 1494 O O . ASN A 1 196 ? 6.818 9.894 3.240 1.00 87.38 196 ASN A O 1
ATOM 1498 N N . GLY A 1 197 ? 5.209 8.412 3.742 1.00 92.81 197 GLY A N 1
ATOM 1499 C CA . GLY A 1 197 ? 5.594 7.492 2.684 1.00 92.81 197 GLY A CA 1
ATOM 1500 C C . GLY A 1 197 ? 4.730 6.245 2.581 1.00 92.81 197 GLY A C 1
ATOM 1501 O O . GLY A 1 197 ? 3.855 5.982 3.409 1.00 92.81 197 GLY A O 1
ATOM 1502 N N . TRP A 1 198 ? 5.039 5.465 1.546 1.00 96.44 198 TRP A N 1
ATOM 1503 C CA . TRP A 1 198 ? 4.435 4.169 1.270 1.00 96.44 198 TRP A CA 1
ATOM 1504 C C . TRP A 1 198 ? 5.054 3.069 2.128 1.00 96.44 198 TRP A C 1
ATOM 1506 O O . TRP A 1 198 ? 6.274 2.915 2.194 1.00 96.44 198 TRP A O 1
ATOM 1516 N N . ILE A 1 199 ? 4.197 2.259 2.738 1.00 97.44 199 ILE A N 1
ATOM 1517 C CA . ILE A 1 199 ? 4.582 1.122 3.572 1.00 97.44 199 ILE A CA 1
ATOM 1518 C C . ILE A 1 199 ? 4.049 -0.144 2.930 1.00 97.44 199 ILE A C 1
ATOM 1520 O O . ILE A 1 199 ? 2.878 -0.210 2.564 1.00 97.44 199 ILE A O 1
ATOM 1524 N N . PHE A 1 200 ? 4.912 -1.145 2.783 1.00 97.62 200 PHE A N 1
ATOM 1525 C CA . PHE A 1 200 ? 4.567 -2.395 2.123 1.00 97.62 200 PHE A CA 1
ATOM 1526 C C . PHE A 1 200 ? 3.696 -3.280 3.020 1.00 97.62 200 PHE A C 1
ATOM 1528 O O . PHE A 1 200 ? 4.072 -3.598 4.148 1.00 97.62 200 PHE A O 1
ATOM 1535 N N . LEU A 1 201 ? 2.548 -3.702 2.492 1.00 97.50 201 LEU A N 1
ATOM 1536 C CA . LEU A 1 201 ? 1.610 -4.613 3.149 1.00 97.50 201 LEU A CA 1
ATOM 1537 C C . LEU A 1 201 ? 1.745 -6.059 2.655 1.00 97.50 201 LEU A C 1
ATOM 1539 O O . LEU A 1 201 ? 1.124 -6.948 3.222 1.00 97.50 201 LEU A O 1
ATOM 1543 N N . GLY A 1 202 ? 2.545 -6.309 1.619 1.00 95.69 202 GLY A N 1
ATOM 1544 C CA . GLY A 1 202 ? 2.709 -7.630 1.015 1.00 95.69 202 GLY A CA 1
ATOM 1545 C C . GLY A 1 202 ? 2.336 -7.652 -0.465 1.00 95.69 202 GLY A C 1
ATOM 1546 O O . GLY A 1 202 ? 1.872 -6.662 -1.028 1.00 95.69 202 GLY A O 1
ATOM 1547 N N . THR A 1 203 ? 2.538 -8.807 -1.097 1.00 95.50 203 THR A N 1
ATOM 1548 C CA . THR A 1 203 ? 2.177 -9.052 -2.499 1.00 95.50 203 THR A CA 1
ATOM 1549 C C . THR A 1 203 ? 1.138 -10.156 -2.560 1.00 95.50 203 THR A C 1
ATOM 1551 O O . THR A 1 203 ? 1.365 -11.248 -2.038 1.00 95.50 203 THR A O 1
ATOM 1554 N N . TYR A 1 204 ? 0.018 -9.885 -3.226 1.00 95.50 204 TYR A N 1
ATOM 1555 C CA . TYR A 1 204 ? -1.138 -10.777 -3.252 1.00 95.50 204 TYR A CA 1
ATOM 1556 C C . TYR A 1 204 ? -1.693 -10.921 -4.664 1.00 95.50 204 TYR A C 1
ATOM 1558 O O . TYR A 1 204 ? -1.570 -10.011 -5.483 1.00 95.50 204 TYR A O 1
ATOM 1566 N N . HIS A 1 205 ? -2.301 -12.072 -4.954 1.00 95.94 205 HIS A N 1
ATOM 1567 C CA . HIS A 1 205 ? -2.965 -12.304 -6.232 1.00 95.94 205 HIS A CA 1
ATOM 1568 C C . HIS A 1 205 ? -4.410 -11.792 -6.202 1.00 95.94 205 HIS A C 1
ATOM 1570 O O . HIS A 1 205 ? -5.202 -12.200 -5.343 1.00 95.94 205 HIS A O 1
ATOM 1576 N N . PHE A 1 206 ? -4.768 -10.962 -7.176 1.00 97.38 206 PHE A N 1
ATOM 1577 C CA . PHE A 1 206 ? -6.100 -10.393 -7.353 1.00 97.38 206 PHE A CA 1
ATOM 1578 C C . PHE 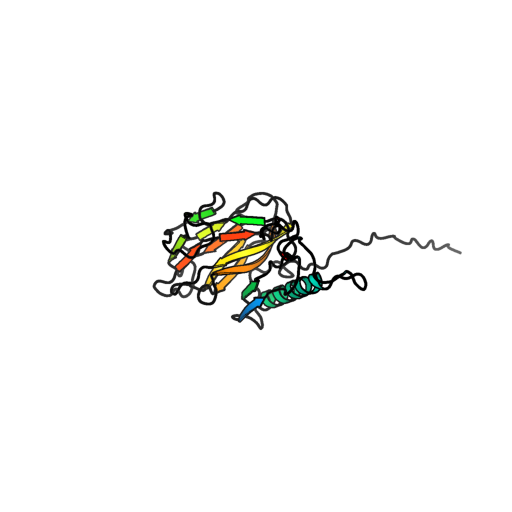A 1 206 ? -6.687 -10.777 -8.712 1.00 97.38 206 PHE A C 1
ATOM 1580 O O . PHE A 1 206 ? -5.955 -11.039 -9.667 1.00 97.38 206 PHE A O 1
ATOM 1587 N N . ASN A 1 207 ? -8.015 -10.789 -8.799 1.00 98.00 207 ASN A N 1
ATOM 1588 C CA . ASN A 1 207 ? -8.714 -10.840 -10.081 1.00 98.00 207 ASN A CA 1
ATOM 1589 C C . ASN A 1 207 ? -8.800 -9.433 -10.690 1.00 98.00 207 ASN A C 1
ATOM 1591 O O . ASN A 1 207 ? -8.727 -8.440 -9.969 1.00 98.00 207 ASN A O 1
ATOM 1595 N N . ALA A 1 208 ? -9.013 -9.358 -12.005 1.00 98.50 208 ALA A N 1
ATOM 1596 C CA . ALA A 1 208 ? -9.413 -8.111 -12.650 1.00 98.50 208 ALA A CA 1
ATOM 1597 C C . ALA A 1 208 ? -10.804 -7.661 -12.163 1.00 98.50 208 ALA A C 1
ATOM 1599 O O . ALA A 1 208 ? -11.633 -8.488 -11.765 1.00 98.50 208 ALA A O 1
ATOM 1600 N N . GLY A 1 209 ? -11.082 -6.365 -12.274 1.00 98.38 209 GLY A N 1
ATOM 1601 C CA . GLY A 1 209 ? -12.340 -5.749 -11.870 1.00 98.38 209 GLY A CA 1
ATOM 1602 C C . GLY A 1 209 ? -12.327 -5.236 -10.431 1.00 98.38 209 GLY A C 1
ATOM 1603 O O . GLY A 1 209 ? -11.272 -5.062 -9.821 1.00 98.38 209 GLY A O 1
ATOM 1604 N N . SER A 1 210 ? -13.524 -4.987 -9.899 1.00 98.38 210 SER A N 1
ATOM 1605 C CA . SER A 1 210 ? -13.751 -4.455 -8.554 1.00 98.38 210 SER A CA 1
ATOM 1606 C C . SER A 1 210 ? -14.616 -5.416 -7.741 1.00 98.38 210 SER A C 1
ATOM 1608 O O . SER A 1 210 ? -15.737 -5.738 -8.138 1.00 98.38 210 SER A O 1
ATOM 1610 N N . ASN A 1 211 ? -14.083 -5.920 -6.622 1.00 97.56 211 ASN A N 1
ATOM 1611 C CA . ASN A 1 211 ? -14.794 -6.844 -5.738 1.00 97.56 211 ASN A CA 1
ATOM 1612 C C . ASN A 1 211 ? -14.322 -6.708 -4.283 1.00 97.56 211 ASN A C 1
ATOM 1614 O O . ASN A 1 211 ? -13.247 -7.175 -3.913 1.00 97.56 211 ASN A O 1
ATOM 1618 N N . SER A 1 212 ? -15.161 -6.135 -3.422 1.00 97.38 212 SER A N 1
ATOM 1619 C CA . SER A 1 212 ? -14.809 -5.868 -2.021 1.00 97.38 212 SER A CA 1
ATOM 1620 C C . SER A 1 212 ? -14.697 -7.119 -1.137 1.00 97.38 212 SER A C 1
ATOM 1622 O O . SER A 1 212 ? -14.145 -7.051 -0.034 1.00 97.38 212 SER A O 1
ATOM 1624 N N . ALA A 1 213 ? -15.200 -8.272 -1.594 1.00 96.06 213 ALA A N 1
ATOM 1625 C CA . ALA A 1 213 ? -15.149 -9.527 -0.848 1.00 96.06 213 ALA A CA 1
ATOM 1626 C C . ALA A 1 213 ? -13.814 -10.269 -1.018 1.00 96.06 213 ALA A C 1
ATOM 1628 O O . ALA A 1 213 ? -13.387 -10.960 -0.097 1.00 96.06 213 ALA A O 1
ATOM 1629 N N . ASN A 1 214 ? -13.147 -10.136 -2.169 1.00 93.25 214 ASN A N 1
ATOM 1630 C CA . ASN A 1 214 ? -11.911 -10.869 -2.485 1.00 93.25 214 ASN A CA 1
ATOM 1631 C C . ASN A 1 214 ? -10.866 -10.051 -3.271 1.00 93.25 214 ASN A C 1
ATOM 1633 O O . ASN A 1 214 ? -9.948 -10.624 -3.862 1.00 93.25 214 ASN A O 1
ATOM 1637 N N . GLY A 1 215 ? -10.991 -8.725 -3.259 1.00 97.56 215 GLY A N 1
ATOM 1638 C CA . GLY A 1 215 ? -10.040 -7.798 -3.857 1.00 97.56 215 GLY A CA 1
ATOM 1639 C C . GLY A 1 215 ? -10.138 -6.404 -3.250 1.00 97.56 215 GLY A C 1
ATOM 1640 O O . GLY A 1 215 ? -10.556 -5.467 -3.921 1.00 97.56 215 GLY A O 1
ATOM 1641 N N . ALA A 1 216 ? -9.786 -6.281 -1.969 1.00 98.69 216 ALA A N 1
ATOM 1642 C CA . ALA A 1 216 ? -9.843 -5.018 -1.233 1.00 98.69 216 ALA A CA 1
ATOM 1643 C C . ALA A 1 216 ? -8.839 -4.961 -0.076 1.00 98.69 216 ALA A C 1
ATOM 1645 O O . ALA A 1 216 ? -8.352 -5.987 0.398 1.00 98.69 216 ALA A O 1
ATOM 1646 N N . VAL A 1 217 ? -8.581 -3.755 0.424 1.00 98.81 217 VAL A N 1
ATOM 1647 C CA . VAL A 1 217 ? -7.874 -3.519 1.691 1.00 98.81 217 VAL A CA 1
ATOM 1648 C C . VAL A 1 217 ? -8.825 -2.846 2.669 1.00 98.81 217 VAL A C 1
ATOM 1650 O O . VAL A 1 217 ? -9.500 -1.882 2.321 1.00 98.81 217 VAL A O 1
ATOM 1653 N N . VAL A 1 218 ? -8.883 -3.350 3.898 1.00 98.81 218 VAL A N 1
ATOM 1654 C CA . VAL A 1 218 ? -9.727 -2.823 4.970 1.00 98.81 218 VAL A CA 1
ATOM 1655 C C . VAL A 1 218 ? -8.846 -2.296 6.094 1.00 98.81 218 VAL A C 1
ATOM 1657 O O . VAL A 1 218 ? -8.103 -3.059 6.712 1.00 98.81 218 VAL A O 1
ATOM 1660 N N . VAL A 1 219 ? -8.964 -1.006 6.383 1.00 98.69 219 VAL A N 1
ATOM 1661 C CA . VAL A 1 219 ? -8.457 -0.388 7.610 1.00 98.69 219 VAL A CA 1
ATOM 1662 C C . VAL A 1 219 ? -9.458 -0.643 8.729 1.00 98.69 219 VAL A C 1
ATOM 1664 O O . VAL A 1 219 ? -10.661 -0.455 8.543 1.00 98.69 219 VAL A O 1
ATOM 1667 N N . SER A 1 220 ? -8.963 -1.045 9.895 1.00 98.50 220 SER A N 1
ATOM 1668 C CA . SER A 1 220 ? -9.767 -1.309 11.087 1.00 98.50 220 SER A CA 1
ATOM 1669 C C . SER A 1 220 ? -9.316 -0.451 12.260 1.00 98.50 220 SER A C 1
ATOM 1671 O O . SER A 1 220 ? -8.117 -0.352 12.522 1.00 98.50 220 SER A O 1
ATOM 1673 N N . ASN A 1 221 ? -10.269 0.103 13.016 1.00 98.12 221 ASN A N 1
ATOM 1674 C CA . ASN A 1 221 ? -9.982 0.788 14.278 1.00 98.12 221 ASN A CA 1
ATOM 1675 C C . ASN A 1 221 ? -9.742 -0.157 15.473 1.00 98.12 221 ASN A C 1
ATOM 1677 O O . ASN A 1 221 ? -9.598 0.319 16.602 1.00 98.12 221 ASN A O 1
ATOM 1681 N N . LEU A 1 222 ? -9.700 -1.474 15.245 1.00 97.81 222 LEU A N 1
ATOM 1682 C CA . LEU A 1 222 ? -9.471 -2.474 16.282 1.00 97.81 222 LEU A CA 1
ATOM 1683 C C . LEU A 1 222 ? -8.049 -2.384 16.853 1.00 97.81 222 LEU A C 1
ATOM 1685 O O . LEU A 1 222 ? -7.064 -2.770 16.212 1.00 97.81 222 LEU A O 1
ATOM 1689 N N . GLU A 1 223 ? -7.960 -2.005 18.120 1.00 95.44 223 GLU A N 1
ATOM 1690 C CA . GLU A 1 223 ? -6.743 -2.035 18.922 1.00 95.44 223 GLU A CA 1
ATOM 1691 C C . GLU A 1 223 ? -7.039 -2.755 20.244 1.00 95.44 223 GLU A C 1
ATOM 1693 O O . GLU A 1 223 ? -7.769 -2.201 21.064 1.00 95.44 223 GLU A O 1
ATOM 1698 N N . PRO A 1 224 ? -6.506 -3.972 20.477 1.00 91.50 224 PRO A N 1
ATOM 1699 C CA . PRO A 1 224 ? -6.787 -4.745 21.690 1.00 91.50 224 PRO A CA 1
ATOM 1700 C C . PRO A 1 224 ? -6.451 -4.017 22.997 1.00 91.50 224 PRO A C 1
ATOM 1702 O O . PRO A 1 224 ? -7.111 -4.243 24.009 1.00 91.50 224 PRO A O 1
ATOM 1705 N N . SER A 1 225 ? -5.456 -3.127 22.962 1.00 90.38 225 SER A N 1
ATOM 1706 C CA . SER A 1 225 ? -5.020 -2.318 24.104 1.00 90.38 225 SER A CA 1
ATOM 1707 C C . SER A 1 225 ? -5.057 -0.829 23.736 1.00 90.38 225 SER A C 1
ATOM 1709 O O . SER A 1 225 ? -4.005 -0.216 23.535 1.00 90.38 225 SER A O 1
ATOM 1711 N N . PRO A 1 226 ? -6.257 -0.236 23.587 1.00 87.12 226 PRO A N 1
ATOM 1712 C CA . PRO A 1 226 ? -6.398 1.107 23.047 1.00 87.12 226 PRO A CA 1
ATOM 1713 C C . PRO A 1 226 ? -5.866 2.147 24.038 1.00 87.12 226 PRO A C 1
ATOM 1715 O O . PRO A 1 226 ? -6.282 2.196 25.196 1.00 87.12 226 PRO A O 1
ATOM 1718 N N . SER A 1 227 ? -4.963 3.009 23.574 1.00 89.06 227 SER A N 1
ATOM 1719 C CA . SER A 1 227 ? -4.525 4.182 24.335 1.00 89.06 227 SER A CA 1
ATOM 1720 C C . SER A 1 227 ? -5.494 5.345 24.114 1.00 89.06 227 SER A C 1
ATOM 1722 O O . SER A 1 227 ? -5.981 5.559 23.001 1.00 89.06 227 SER A O 1
ATOM 1724 N N . PHE A 1 228 ? -5.798 6.101 25.173 1.00 89.31 228 PHE A N 1
ATOM 1725 C CA . PHE A 1 228 ? -6.727 7.230 25.082 1.00 89.31 228 PHE A CA 1
ATOM 1726 C C . PHE A 1 228 ? -6.227 8.282 24.081 1.00 89.31 228 PHE A C 1
ATOM 1728 O O . PHE A 1 228 ? -5.073 8.702 24.134 1.00 89.31 228 PHE A O 1
ATOM 1735 N N . GLY A 1 229 ? -7.110 8.716 23.178 1.00 91.44 229 GLY A N 1
ATOM 1736 C CA . GLY A 1 229 ? -6.800 9.713 22.151 1.00 91.44 229 GLY A CA 1
ATOM 1737 C C . GLY A 1 229 ? -6.038 9.179 20.934 1.00 91.44 229 GLY A C 1
ATOM 1738 O O . GLY A 1 229 ? -5.824 9.945 19.994 1.00 91.44 229 GLY A O 1
ATOM 1739 N N . SER A 1 230 ? -5.657 7.896 20.909 1.00 96.00 230 SER A N 1
ATOM 1740 C CA . SER A 1 230 ? -5.068 7.274 19.721 1.00 96.00 230 SER A CA 1
ATOM 1741 C C . SER A 1 230 ? -6.105 7.071 18.616 1.00 96.00 230 SER A C 1
ATOM 1743 O O . SER A 1 230 ? -7.282 6.799 18.871 1.00 96.00 230 SER A O 1
ATOM 1745 N N . VAL A 1 231 ? -5.658 7.176 17.369 1.00 96.81 231 VAL A N 1
ATOM 1746 C CA . VAL A 1 231 ? -6.513 7.053 16.185 1.00 96.81 231 VAL A CA 1
ATOM 1747 C C . VAL A 1 231 ? -5.879 6.150 15.133 1.00 96.81 231 VAL A C 1
ATOM 1749 O O . VAL A 1 231 ? -4.651 6.052 15.031 1.00 96.81 231 VAL A O 1
ATOM 1752 N N . VAL A 1 232 ? -6.734 5.532 14.323 1.00 97.12 232 VAL A N 1
ATOM 1753 C CA . VAL A 1 232 ? -6.372 4.999 13.005 1.00 97.12 232 VAL A CA 1
ATOM 1754 C C . VAL A 1 232 ? -6.662 6.038 11.929 1.00 97.12 232 VAL A C 1
ATOM 1756 O O . VAL A 1 232 ? -7.481 6.935 12.135 1.00 97.12 232 VAL A O 1
ATOM 1759 N N . MET A 1 233 ? -5.995 5.917 10.788 1.00 96.06 233 MET A N 1
ATOM 1760 C CA . MET A 1 233 ? -6.163 6.784 9.629 1.00 96.06 233 MET A CA 1
ATOM 1761 C C . MET A 1 233 ? -6.499 6.001 8.371 1.00 96.06 233 MET A C 1
ATOM 1763 O O . MET A 1 233 ? -5.962 4.923 8.134 1.00 96.06 233 MET A O 1
ATOM 1767 N N . ALA A 1 234 ? -7.328 6.601 7.539 1.00 97.25 234 ALA A N 1
ATOM 1768 C CA . ALA A 1 234 ? -7.646 6.175 6.195 1.00 97.25 234 ALA A CA 1
ATOM 1769 C C . ALA A 1 234 ? -7.284 7.338 5.266 1.00 97.25 234 ALA A C 1
ATOM 1771 O O . ALA A 1 234 ? -7.916 8.389 5.325 1.00 97.25 234 ALA A O 1
ATOM 1772 N N . ASP A 1 235 ? -6.219 7.144 4.499 1.00 96.62 235 ASP A N 1
ATOM 1773 C CA . ASP A 1 235 ? -5.623 8.102 3.564 1.00 96.62 235 ASP A CA 1
ATOM 1774 C C . ASP A 1 235 ? -5.582 7.372 2.203 1.00 96.62 235 ASP A C 1
ATOM 1776 O O . ASP A 1 235 ? -6.643 6.942 1.742 1.00 96.62 235 ASP A O 1
ATOM 1780 N N . ALA A 1 236 ? -4.408 7.022 1.670 1.00 97.88 236 ALA A N 1
ATOM 1781 C CA . ALA A 1 236 ? -4.310 6.246 0.431 1.00 97.88 236 ALA A CA 1
ATOM 1782 C C . ALA A 1 236 ? -3.860 4.777 0.563 1.00 97.88 236 ALA A C 1
ATOM 1784 O O . ALA A 1 236 ? -2.956 4.429 1.333 1.00 97.88 236 ALA A O 1
ATOM 1785 N N . ILE A 1 237 ? -4.423 3.914 -0.292 1.00 98.69 237 ILE A N 1
ATOM 1786 C CA . ILE A 1 237 ? -3.967 2.539 -0.549 1.00 98.69 237 ILE A CA 1
ATOM 1787 C C . ILE A 1 237 ? -3.572 2.398 -2.018 1.00 98.69 237 ILE A C 1
ATOM 1789 O O . ILE A 1 237 ? -4.329 2.751 -2.919 1.00 98.69 237 ILE A O 1
ATOM 1793 N N . ARG A 1 238 ? -2.407 1.803 -2.270 1.00 98.56 238 ARG A N 1
ATOM 1794 C CA . ARG A 1 238 ? -1.897 1.548 -3.620 1.00 98.56 238 ARG A CA 1
ATOM 1795 C C . ARG A 1 238 ? -1.804 0.056 -3.909 1.00 98.56 238 ARG A C 1
ATOM 1797 O O . ARG A 1 238 ? -1.225 -0.699 -3.130 1.00 98.56 238 ARG A O 1
ATOM 1804 N N . PHE A 1 239 ? -2.301 -0.336 -5.077 1.00 98.56 239 PHE A N 1
ATOM 1805 C CA . PHE A 1 239 ? -2.199 -1.674 -5.648 1.00 98.56 239 PHE A CA 1
ATOM 1806 C C . PHE A 1 239 ? -1.318 -1.621 -6.895 1.00 98.56 239 PHE A C 1
ATOM 1808 O O . PHE A 1 239 ? -1.686 -0.997 -7.888 1.00 98.56 239 PHE A O 1
ATOM 1815 N N . GLY A 1 240 ? -0.181 -2.313 -6.872 1.00 97.62 240 GLY A N 1
ATOM 1816 C CA . GLY A 1 240 ? 0.766 -2.343 -7.985 1.00 97.62 240 GLY A CA 1
ATOM 1817 C C . GLY A 1 240 ? 1.831 -1.252 -7.910 1.00 97.62 240 GLY A C 1
ATOM 1818 O O . GLY A 1 240 ? 1.937 -0.538 -6.911 1.00 97.62 240 GLY A O 1
ATOM 1819 N N . ASN A 1 241 ? 2.668 -1.159 -8.946 1.00 95.94 241 ASN A N 1
ATOM 1820 C CA . ASN A 1 241 ? 3.808 -0.235 -8.976 1.00 95.94 241 ASN A CA 1
ATOM 1821 C C . ASN A 1 241 ? 3.719 0.806 -10.076 1.00 95.94 241 ASN A C 1
ATOM 1823 O O . ASN A 1 241 ? 4.362 1.842 -9.932 1.00 95.94 241 ASN A O 1
ATOM 1827 N N . GLY A 1 242 ? 2.950 0.549 -11.131 1.00 96.38 242 GLY A N 1
ATOM 1828 C CA . GLY A 1 242 ? 2.741 1.519 -12.192 1.00 96.38 242 GLY A CA 1
ATOM 1829 C C . GLY A 1 242 ? 3.975 1.760 -13.057 1.00 96.38 242 GLY A C 1
ATOM 1830 O O . GLY A 1 242 ? 5.035 1.137 -12.918 1.00 96.38 242 GLY A O 1
ATOM 1831 N N . MET A 1 243 ? 3.814 2.726 -13.949 1.00 96.00 243 MET A N 1
ATOM 1832 C CA . MET A 1 243 ? 4.885 3.250 -14.784 1.00 96.00 243 MET A CA 1
ATOM 1833 C C . MET A 1 243 ? 5.502 4.493 -14.147 1.00 96.00 243 MET A C 1
ATOM 1835 O O . MET A 1 243 ? 4.901 5.156 -13.295 1.00 96.00 243 MET A O 1
ATOM 1839 N N . GLY A 1 244 ? 6.713 4.803 -14.585 1.00 92.50 244 GLY A N 1
ATOM 1840 C CA . GLY A 1 244 ? 7.412 6.023 -14.255 1.00 92.50 244 GLY A CA 1
ATOM 1841 C C . GLY A 1 244 ? 6.570 7.267 -14.508 1.00 92.50 244 GLY A C 1
ATOM 1842 O O . GLY A 1 244 ? 5.997 7.439 -15.584 1.00 92.50 244 GLY A O 1
ATOM 1843 N N . SER A 1 245 ? 6.461 8.118 -13.492 1.00 91.25 245 SER A N 1
ATOM 1844 C CA . SER A 1 245 ? 5.564 9.283 -13.493 1.00 91.25 245 SER A CA 1
ATOM 1845 C C . SER A 1 245 ? 6.289 10.599 -13.221 1.00 91.25 245 SER A C 1
ATOM 1847 O O . SER A 1 245 ? 5.670 11.661 -13.247 1.00 91.25 245 SER A O 1
ATOM 1849 N N . ILE A 1 246 ? 7.600 10.556 -12.972 1.00 89.19 246 ILE A N 1
ATOM 1850 C CA . ILE A 1 246 ? 8.394 11.753 -12.704 1.00 89.19 246 ILE A CA 1
ATOM 1851 C C . ILE A 1 246 ? 8.790 12.394 -14.034 1.00 89.19 246 ILE A C 1
ATOM 1853 O O . ILE A 1 246 ? 9.464 11.782 -14.856 1.00 89.19 246 ILE A O 1
ATOM 1857 N N . ASN A 1 247 ? 8.417 13.659 -14.229 1.00 90.88 247 ASN A N 1
ATOM 1858 C CA . ASN A 1 247 ? 8.888 14.461 -15.353 1.00 90.88 247 ASN A CA 1
ATOM 1859 C C . ASN A 1 247 ? 10.016 15.395 -14.891 1.00 90.88 247 ASN A C 1
ATOM 1861 O O . ASN A 1 247 ? 9.801 16.292 -14.077 1.00 90.88 247 ASN A O 1
ATOM 1865 N N . ARG A 1 248 ? 11.222 15.193 -15.431 1.00 88.88 248 ARG A N 1
ATOM 1866 C CA . ARG A 1 248 ? 12.426 15.996 -15.137 1.00 88.88 248 ARG A CA 1
ATOM 1867 C C . ARG A 1 248 ? 12.688 17.096 -16.186 1.00 88.88 248 ARG A C 1
ATOM 1869 O O . ARG A 1 248 ? 13.813 17.566 -16.317 1.00 88.88 248 ARG A O 1
ATOM 1876 N N . GLY A 1 249 ? 11.664 17.492 -16.946 1.00 88.50 249 GLY A N 1
ATOM 1877 C CA . GLY A 1 249 ? 11.715 18.532 -17.984 1.00 88.50 249 GLY A CA 1
ATOM 1878 C C . GLY A 1 249 ? 11.696 18.003 -19.424 1.00 88.50 249 GLY A C 1
ATOM 1879 O O . GLY A 1 249 ? 11.416 18.772 -20.338 1.00 88.50 249 GLY A O 1
ATOM 1880 N N . GLY A 1 250 ? 11.935 16.704 -19.633 1.00 88.06 250 GLY A N 1
ATOM 1881 C CA . GLY A 1 250 ? 11.931 16.055 -20.954 1.00 88.06 250 GLY A CA 1
ATOM 1882 C C . GLY A 1 250 ? 10.849 14.991 -21.151 1.00 88.06 250 GLY A C 1
ATOM 1883 O O . GLY A 1 250 ? 10.943 14.201 -22.084 1.00 88.06 250 GLY A O 1
ATOM 1884 N N . GLY A 1 251 ? 9.842 14.947 -20.275 1.00 92.06 251 GLY A N 1
ATOM 1885 C CA . GLY A 1 251 ? 8.847 13.873 -20.226 1.00 92.06 251 GLY A CA 1
ATOM 1886 C C . GLY A 1 251 ? 9.195 12.790 -19.201 1.00 92.06 251 GLY A C 1
ATOM 1887 O O . GLY A 1 251 ? 10.241 12.836 -18.549 1.00 92.06 251 GLY A O 1
ATOM 1888 N N . VAL A 1 252 ? 8.279 11.837 -19.034 1.00 94.69 252 VAL A N 1
ATOM 1889 C CA . VAL A 1 252 ? 8.471 10.651 -18.179 1.00 94.69 252 VAL A CA 1
ATOM 1890 C C . VAL A 1 252 ? 9.354 9.613 -18.876 1.00 94.69 252 VAL A C 1
ATOM 1892 O O . VAL A 1 252 ? 9.492 9.647 -20.098 1.00 94.69 252 VAL A O 1
ATOM 1895 N N . SER A 1 253 ? 9.938 8.685 -18.117 1.00 93.50 253 SER A N 1
ATOM 1896 C CA . SER A 1 253 ? 10.898 7.712 -18.657 1.00 93.50 253 SER A CA 1
ATOM 1897 C C . SER A 1 253 ? 10.288 6.695 -19.627 1.00 93.50 253 SER A C 1
ATOM 1899 O O . SER A 1 253 ? 10.972 6.228 -20.534 1.00 93.50 253 SER A O 1
ATOM 1901 N N . GLY A 1 254 ? 9.009 6.351 -19.441 1.00 94.19 254 GLY A N 1
ATOM 1902 C CA . GLY A 1 254 ? 8.348 5.257 -20.158 1.00 94.19 254 GLY A CA 1
ATOM 1903 C C . GLY A 1 254 ? 8.673 3.858 -19.616 1.00 94.19 254 GLY A C 1
ATOM 1904 O O . GLY A 1 254 ? 8.174 2.877 -20.163 1.00 94.19 254 GLY A O 1
ATOM 1905 N N . TYR A 1 255 ? 9.454 3.755 -18.537 1.00 94.19 255 TYR A N 1
ATOM 1906 C CA . TYR A 1 255 ? 9.838 2.494 -17.897 1.00 94.19 255 TYR A CA 1
ATOM 1907 C C . TYR A 1 255 ? 9.028 2.232 -16.620 1.00 94.19 255 TYR A C 1
ATOM 1909 O O . TYR A 1 255 ? 8.399 3.152 -16.087 1.00 94.19 255 TYR A O 1
ATOM 1917 N N . PRO A 1 256 ? 8.979 0.983 -16.123 1.00 94.44 256 PRO A N 1
ATOM 1918 C CA . PRO A 1 256 ? 8.324 0.668 -14.858 1.00 94.44 256 PRO A CA 1
ATOM 1919 C C . PRO A 1 256 ? 8.874 1.523 -13.713 1.00 94.44 256 PRO A C 1
ATOM 1921 O O . PRO A 1 256 ? 10.084 1.704 -13.589 1.00 94.44 256 PRO A O 1
ATOM 1924 N N . ARG A 1 257 ? 8.009 1.996 -12.808 1.00 93.81 257 ARG A N 1
ATOM 1925 C CA . ARG A 1 257 ? 8.443 2.866 -11.695 1.00 93.81 257 ARG A CA 1
ATOM 1926 C C . ARG A 1 257 ? 9.468 2.200 -10.779 1.00 93.81 257 ARG A C 1
ATOM 1928 O O . ARG A 1 257 ? 10.314 2.866 -10.193 1.00 93.81 257 ARG A O 1
ATOM 1935 N N . ALA A 1 258 ? 9.394 0.876 -10.651 1.00 91.56 258 ALA A N 1
ATOM 1936 C CA . ALA A 1 258 ? 10.357 0.096 -9.883 1.00 91.56 258 ALA A CA 1
ATOM 1937 C C . ALA A 1 258 ? 11.790 0.215 -10.429 1.00 91.56 258 ALA A C 1
ATOM 1939 O O . ALA A 1 258 ? 12.732 -0.039 -9.682 1.00 91.56 258 ALA A O 1
ATOM 1940 N N . GLU A 1 259 ? 11.964 0.620 -11.688 1.00 90.75 259 GLU A N 1
ATOM 1941 C CA . GLU A 1 259 ? 13.252 0.746 -12.368 1.00 90.75 259 GLU A CA 1
ATOM 1942 C C . GLU A 1 259 ? 13.757 2.200 -12.443 1.00 90.75 259 GLU A C 1
ATOM 1944 O O . GLU A 1 259 ? 14.888 2.403 -12.863 1.00 90.75 259 GLU A O 1
ATOM 1949 N N . GLU A 1 260 ? 12.985 3.211 -12.019 1.00 89.88 260 GLU A N 1
ATOM 1950 C CA . GLU A 1 260 ? 13.393 4.632 -12.054 1.00 89.88 260 GLU A CA 1
ATOM 1951 C C . GLU A 1 260 ? 14.245 5.062 -10.851 1.00 89.88 260 GLU A C 1
ATOM 1953 O O . GLU A 1 260 ? 13.968 4.671 -9.716 1.00 89.88 260 GLU A O 1
ATOM 1958 N N . CYS A 1 261 ? 15.244 5.922 -11.082 1.00 83.94 261 CYS A N 1
ATOM 1959 C CA . CYS A 1 261 ? 16.148 6.488 -10.073 1.00 83.94 261 CYS A CA 1
ATOM 1960 C C . CYS A 1 261 ? 16.121 8.027 -10.035 1.00 83.94 261 CYS A C 1
ATOM 1962 O O . CYS A 1 261 ? 16.238 8.677 -11.103 1.00 83.94 261 CYS A O 1
#

Foldseek 3Di:
DDDDDDDPPPDPPPPPPPCLAWDPAPAQAFAEAPQAPAAAEFEQPAFFEDPVAATDGPADQDPNDGVRVVSLVVRLSVQRVNRNRNYFYFYPFDHDFFAWKDKDWCPDPQKDKFADKDFDPDPQAPDDPPDRRWIKDAADLDWRMKMKGWDQTAAWDKWWKKDAAAEDCQEAQWWKWAAAPNGIYIDTHGSNVDHPGIITRGIGTHGHGTDRRRGIMMTTSNDNDGDPSHIDIGTMMMIHQHQFDDDPPNDGNRGTRSRYD

pLDDT: mean 88.18, std 17.68, range [29.7, 98.88]